Protein AF-X1NIB0-F1 (afdb_monomer)

Mean predicted aligned error: 8.06 Å

InterPro domains:
  IPR004493 Leucyl-tRNA synthetase, class Ia, archaeal/eukaryotic cytosolic [PTHR45794] (1-242)
  IPR014729 Rossmann-like alpha/beta/alpha sandwich fold [G3DSA:3.40.50.620] (56-247)

Organism: NCBI:txid412755

Foldseek 3Di:
DLVVLVLQVLLVDDPVVQVVVVHDSVVSVPDDDDQFKDFPPDPSDLLVRLCVVVVPNDSPPPCNVVSCVVVVVRQQPGIATDPVPPPRHGPRPVVSVVVVVVVCVVVVNDDDDDDDPDFDADPVGDTDDDDDDPPFDWDFLVDPVVLVVVVVVLVVDDDVPPVCSVVSVVCSNPDGTDRFWDQDDDAQADPVGRSIHGDPVNVPDPCVVVVVCVVVCVVVVDDVVLCDPQVVCCVPVVPDDPVVSVD

Sequence (247 aa):
PF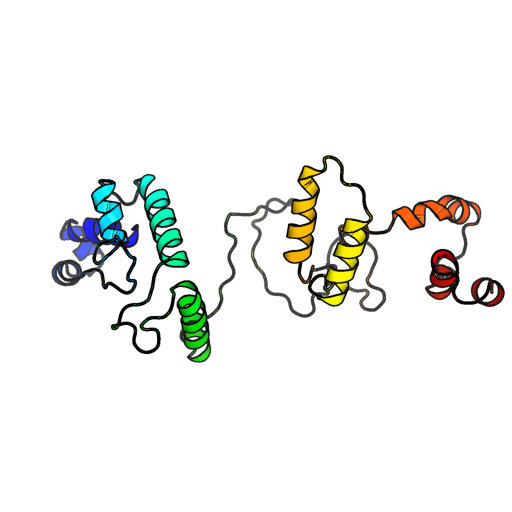DYVALEQLKNEQKKFFDSYGLKQSEIATLKPISLIELPGWGESPAVDIVEKMGIVDQEDPKLEKATKEVYSREFHNGRLRGNTGQYAGLSVERAKDAVKEDMIADNGATTMYELIEQVMCRCGSDVLVKIFENQWFINYGDASWKELAHENLDAMEIIPRELRQEYVNVIDWLNRKACARNVGMGTPLPWAPDWIIEALSDSVIYMAYYTVIKDINRLKPDPEALNEAFWDYVYLGEGSVRDVSE

Radius of gyration: 29.28 Å; Cα contacts (8 Å, |Δi|>4): 223; chains: 1; bounding box: 60×41×83 Å

Secondary structure (DSSP, 8-state):
-HHHHHHHHHHTS-HHHHHHTT--HHHHTT--PPP-EE-TTS-S-HHHHHHHHHT---TT-THHHHHHHHHHHHHHHH-EE-GGGGGGTT-BHHHHHHHHHHHHHHTTS-------SSPPBPTTSPBP-----SS--EEETT-HHHHHHHHHHHHHS--SSGGGHHHHHHHHHH--EEE-EESSSSSPEETTEEEEEE-TTTSSSSHHHHTTTHHHHHHH---GGGS-HHHHHHHHH--S-HHHHH-

Nearest PDB structures (foldseek):
  6lr6-assembly2_B  TM=8.848E-01  e=2.005E-14  Homo sapiens
  6lr6-assembly1_A  TM=8.965E-01  e=2.881E-14  Homo sapiens
  1wkb-assembly1_A  TM=7.177E-01  e=1.096E-14  Pyrococcus horikoshii
  1wz2-assembly1_A  TM=7.606E-01  e=4.631E-13  Pyrococcus horikoshii OT3
  5fod-assembly2_B  TM=9.148E-01  e=7.406E-04  Plasmodium falciparum 3D7

pLDDT: mean 92.89, std 4.76, range [60.75, 98.38]

Structure (mmCIF, N/CA/C/O backbone):
data_AF-X1NIB0-F1
#
_entry.id   AF-X1NIB0-F1
#
loop_
_atom_site.group_PDB
_atom_site.id
_atom_site.type_symbol
_atom_site.label_atom_id
_atom_site.label_alt_id
_atom_site.label_comp_id
_atom_site.label_asym_id
_atom_site.label_entity_id
_atom_site.label_seq_id
_atom_site.pdbx_PDB_ins_code
_atom_site.Cartn_x
_atom_site.Cartn_y
_atom_site.Cartn_z
_atom_site.occupancy
_atom_site.B_iso_or_equiv
_atom_site.auth_seq_id
_atom_site.auth_comp_id
_atom_site.auth_asym_id
_atom_site.auth_atom_id
_atom_site.pdbx_PDB_model_num
ATOM 1 N N . PRO A 1 1 ? -10.785 -2.556 24.495 1.00 93.25 1 PRO A N 1
ATOM 2 C CA . PRO A 1 1 ? -10.213 -2.230 25.828 1.00 93.25 1 PRO A CA 1
ATOM 3 C C . PRO A 1 1 ? -10.330 -0.750 26.195 1.00 93.25 1 PRO A C 1
ATOM 5 O O . PRO A 1 1 ? -10.901 -0.465 27.240 1.00 93.25 1 PRO A O 1
ATOM 8 N N . PHE A 1 2 ? -9.860 0.158 25.326 1.00 94.31 2 PHE A N 1
ATOM 9 C CA . PHE A 1 2 ? -10.020 1.612 25.496 1.00 94.31 2 PHE A CA 1
ATOM 10 C C . PHE A 1 2 ? -11.463 2.010 25.838 1.00 94.31 2 PHE A C 1
ATOM 12 O O . PHE A 1 2 ? -11.698 2.567 26.904 1.00 94.31 2 PHE A O 1
ATOM 19 N N . ASP A 1 3 ? -12.431 1.605 25.012 1.00 93.88 3 ASP A N 1
ATOM 20 C CA . ASP A 1 3 ? -13.848 1.950 25.209 1.00 93.88 3 ASP A CA 1
ATOM 21 C C . ASP A 1 3 ? -14.410 1.467 26.551 1.00 93.88 3 ASP A C 1
ATOM 23 O O . ASP A 1 3 ? -15.199 2.160 27.187 1.00 93.88 3 ASP A O 1
ATOM 27 N N . TYR A 1 4 ? -14.000 0.275 27.000 1.00 93.81 4 TYR A N 1
ATOM 28 C CA . TYR A 1 4 ? -14.456 -0.278 28.275 1.00 93.81 4 TYR A CA 1
ATOM 29 C C . TYR A 1 4 ? -13.923 0.538 29.454 1.00 93.81 4 TYR A C 1
ATOM 31 O O . TYR A 1 4 ? -14.702 0.931 30.318 1.00 93.81 4 TYR A O 1
ATOM 39 N N . VAL A 1 5 ? -12.623 0.850 29.463 1.00 94.25 5 VAL A N 1
ATOM 40 C CA . VAL A 1 5 ? -12.022 1.680 30.519 1.00 94.25 5 VAL A CA 1
ATOM 41 C C . VAL A 1 5 ? -12.630 3.080 30.516 1.00 94.25 5 VAL A C 1
ATOM 43 O O . VAL A 1 5 ? -12.987 3.583 31.578 1.00 94.25 5 VAL A O 1
ATOM 46 N N . ALA A 1 6 ? -12.838 3.671 29.338 1.00 93.00 6 ALA A N 1
ATOM 47 C CA . ALA A 1 6 ? -13.490 4.968 29.207 1.00 93.00 6 ALA A CA 1
ATOM 48 C C . ALA A 1 6 ? -14.914 4.966 29.769 1.00 93.00 6 ALA A C 1
ATOM 50 O O . ALA A 1 6 ? -15.298 5.872 30.508 1.00 93.00 6 ALA A O 1
ATOM 51 N N . LEU A 1 7 ? -15.691 3.923 29.469 1.00 91.62 7 LEU A N 1
ATOM 52 C CA . LEU A 1 7 ? -17.046 3.775 29.982 1.00 91.62 7 LEU A CA 1
ATOM 53 C C . LEU A 1 7 ? -17.068 3.595 31.506 1.00 91.62 7 LEU A C 1
ATOM 55 O O . LEU A 1 7 ? -17.911 4.192 32.173 1.00 91.62 7 LEU A O 1
ATOM 59 N N . GLU A 1 8 ? -16.163 2.795 32.069 1.00 91.19 8 GLU A N 1
ATOM 60 C CA . GLU A 1 8 ? -16.081 2.589 33.519 1.00 91.19 8 GLU A CA 1
ATOM 61 C C . GLU A 1 8 ? -15.611 3.847 34.257 1.00 91.19 8 GLU A C 1
ATOM 63 O O . GLU A 1 8 ? -16.171 4.189 35.300 1.00 91.19 8 GLU A O 1
ATOM 68 N N . GLN A 1 9 ? -14.656 4.599 33.705 1.00 90.12 9 GLN A N 1
ATOM 69 C CA . GLN A 1 9 ? -14.296 5.912 34.243 1.00 90.12 9 GLN A CA 1
ATOM 70 C C . GLN A 1 9 ? -15.489 6.865 34.191 1.00 90.12 9 GLN A C 1
ATOM 72 O O . GLN A 1 9 ? -15.842 7.454 35.211 1.00 90.12 9 GLN A O 1
ATOM 77 N N . LEU A 1 10 ? -16.176 6.934 33.047 1.00 88.50 10 LEU A N 1
ATOM 78 C CA . LEU A 1 10 ? -17.350 7.781 32.881 1.00 88.50 10 LEU A CA 1
ATOM 79 C C . LEU A 1 10 ? -18.443 7.428 33.897 1.00 88.50 10 LEU A C 1
ATOM 81 O O . LEU A 1 10 ? -19.014 8.325 34.499 1.00 88.50 10 LEU A O 1
ATOM 85 N N . LYS A 1 11 ? -18.718 6.147 34.166 1.00 87.62 11 LYS A N 1
ATOM 86 C CA . LYS A 1 11 ? -19.702 5.735 35.189 1.00 87.62 11 LYS A CA 1
ATOM 87 C C . LYS A 1 11 ? -19.354 6.214 36.600 1.00 87.62 11 LYS A C 1
ATOM 89 O O . LYS A 1 11 ? -20.266 6.450 37.395 1.00 87.62 11 LYS A O 1
ATOM 94 N N . ASN A 1 12 ? -18.065 6.358 36.896 1.00 85.69 12 ASN A N 1
ATOM 95 C CA . ASN A 1 12 ? -17.553 6.808 38.187 1.00 85.69 12 ASN A CA 1
ATOM 96 C C . ASN A 1 12 ? -17.394 8.337 38.281 1.00 85.69 12 ASN A C 1
ATOM 98 O O . ASN A 1 12 ? -17.036 8.844 39.347 1.00 85.69 12 ASN A O 1
ATOM 102 N N . GLU A 1 13 ? -17.689 9.078 37.208 1.00 85.88 13 GLU A N 1
ATOM 103 C CA . GLU A 1 13 ? -17.589 10.535 37.200 1.00 85.88 13 GLU A CA 1
ATOM 104 C C . GLU A 1 13 ? -18.637 11.230 38.073 1.00 85.88 13 GLU A C 1
ATOM 106 O O . GLU A 1 13 ? -19.718 10.718 38.393 1.00 85.88 13 GLU A O 1
ATOM 111 N N . GLN A 1 14 ? -18.316 12.462 38.467 1.00 81.44 14 GLN A N 1
ATOM 112 C CA . GLN A 1 14 ? -19.202 13.258 39.310 1.00 81.44 14 GLN A CA 1
ATOM 113 C C . GLN A 1 14 ? -20.409 13.779 38.528 1.00 81.44 14 GLN A C 1
ATOM 115 O O . GLN A 1 14 ? -20.303 14.192 37.379 1.00 81.44 14 GLN A O 1
ATOM 120 N N . LYS A 1 15 ? -21.558 13.913 39.204 1.00 77.06 15 LYS A N 1
ATOM 121 C CA . LYS A 1 15 ? -22.794 14.465 38.618 1.00 77.06 15 LYS A CA 1
ATOM 122 C C . LYS A 1 15 ? -22.589 15.790 37.860 1.00 77.06 15 LYS A C 1
ATOM 124 O O . LYS A 1 15 ? -23.162 15.981 36.794 1.00 77.06 15 LYS A O 1
ATOM 129 N N . LYS A 1 16 ? -21.720 16.668 38.378 1.00 79.94 16 LYS A N 1
ATOM 130 C CA . LYS A 1 16 ? -21.379 17.956 37.748 1.00 79.94 16 LYS A CA 1
ATOM 131 C C . LYS A 1 16 ? -20.786 17.809 36.342 1.00 79.94 16 LYS A C 1
ATOM 133 O O . LYS A 1 16 ? -21.020 18.681 35.513 1.00 79.94 16 LYS A O 1
ATOM 138 N N . PHE A 1 17 ? -20.037 16.734 36.080 1.00 85.00 17 PHE A N 1
ATOM 139 C CA . PHE A 1 17 ? -19.511 16.427 34.751 1.00 85.00 17 PHE A CA 1
ATOM 140 C C . PHE A 1 17 ? -20.672 16.214 33.777 1.00 85.00 17 PHE A C 1
ATOM 142 O O . PHE A 1 17 ? -20.791 16.929 32.787 1.00 85.00 17 PHE A O 1
ATOM 149 N N . PHE A 1 18 ? -21.601 15.318 34.111 1.00 84.88 18 PHE A N 1
ATOM 150 C CA . PHE A 1 18 ? -22.767 15.026 33.274 1.00 84.88 18 PHE A CA 1
ATOM 151 C C . PHE A 1 18 ? -23.670 16.240 33.042 1.00 84.88 18 PHE A C 1
ATOM 153 O O . PHE A 1 18 ? -24.073 16.484 31.904 1.00 84.88 18 PHE A O 1
ATOM 160 N N . ASP A 1 19 ? -23.925 17.031 34.090 1.00 82.56 19 ASP A N 1
ATOM 161 C CA . ASP A 1 19 ? -24.742 18.246 33.995 1.00 82.56 19 ASP A CA 1
ATOM 162 C C . ASP A 1 19 ? -24.139 19.249 32.988 1.00 82.56 19 ASP A C 1
ATOM 164 O O . ASP A 1 19 ? -24.876 19.920 32.268 1.00 82.56 19 ASP A O 1
ATOM 168 N N . SER A 1 20 ? -22.804 19.317 32.885 1.00 87.94 20 SER A N 1
ATOM 169 C CA . SER A 1 20 ? -22.108 20.228 31.965 1.00 87.94 20 SER A CA 1
ATOM 170 C C . SER A 1 20 ? -22.245 19.849 30.483 1.00 87.94 20 SER A C 1
ATOM 172 O O . SER A 1 20 ? -22.211 20.728 29.625 1.00 87.94 20 SER A O 1
ATOM 174 N N . TYR A 1 21 ? -22.475 18.565 30.189 1.00 86.69 21 TYR A N 1
ATOM 175 C CA . TYR A 1 21 ? -22.695 18.039 28.836 1.00 86.69 21 TYR A CA 1
ATOM 176 C C . TYR A 1 21 ? -24.178 17.770 28.523 1.00 86.69 21 TYR A C 1
ATOM 178 O O . TYR A 1 21 ? -24.497 17.267 27.448 1.00 86.69 21 TYR A O 1
ATOM 186 N N . GLY A 1 22 ? -25.097 18.079 29.447 1.00 86.56 22 GLY A N 1
ATOM 187 C CA . GLY A 1 22 ? -26.529 17.804 29.281 1.00 86.56 22 GLY A CA 1
ATOM 188 C C . GLY A 1 22 ? -26.887 16.312 29.300 1.00 86.56 22 GLY A C 1
ATOM 189 O O . GLY A 1 22 ? -27.917 15.920 28.754 1.00 86.56 22 GLY A O 1
ATOM 190 N N . LEU A 1 23 ? -26.046 15.475 29.913 1.00 87.19 23 LEU A N 1
ATOM 191 C CA . LEU A 1 23 ? -26.226 14.025 29.998 1.00 87.19 23 LEU A CA 1
ATOM 192 C C . LEU A 1 23 ? -26.869 13.625 31.330 1.00 87.19 23 LEU A C 1
ATOM 194 O O . LEU A 1 23 ? -26.659 14.268 32.359 1.00 87.19 23 LEU A O 1
ATOM 198 N N . LYS A 1 24 ? -27.617 12.515 31.347 1.00 85.25 24 LYS A N 1
ATOM 199 C CA . LYS A 1 24 ? -28.135 11.939 32.596 1.00 85.25 24 LYS A CA 1
ATOM 200 C C . LYS A 1 24 ? -27.252 10.790 33.064 1.00 85.25 24 LYS A C 1
ATOM 202 O O . LYS A 1 24 ? -27.145 9.768 32.391 1.00 85.25 24 LYS A O 1
ATOM 207 N N . GLN A 1 25 ? -26.722 10.899 34.282 1.00 82.94 25 GLN A N 1
ATOM 208 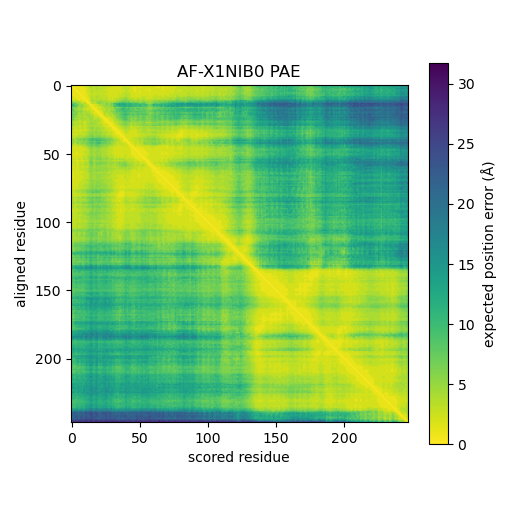C CA . GLN A 1 25 ? -25.927 9.834 34.910 1.00 82.94 25 GLN A CA 1
ATOM 209 C C . GLN A 1 25 ? -26.658 8.478 34.931 1.00 82.94 25 GLN A C 1
ATOM 211 O O . GLN A 1 25 ? -26.042 7.432 34.743 1.00 82.94 25 GLN A O 1
ATOM 216 N N . SER A 1 26 ? -27.983 8.489 35.110 1.00 85.19 26 SER A N 1
ATOM 217 C CA . SER A 1 26 ? -28.808 7.278 35.109 1.00 85.19 26 SER A CA 1
ATOM 218 C C . SER A 1 26 ? -28.810 6.538 33.772 1.00 85.19 26 SER A C 1
ATOM 220 O O . SER A 1 26 ? -28.955 5.324 33.768 1.00 85.19 26 SER A O 1
ATOM 222 N N . GLU A 1 27 ? -28.667 7.241 32.646 1.00 85.06 27 GLU A N 1
ATOM 223 C CA . GLU A 1 27 ? -28.630 6.622 31.315 1.00 85.06 27 GLU A CA 1
ATOM 224 C C . GLU A 1 27 ? -27.275 5.925 31.108 1.00 85.06 27 GLU A C 1
ATOM 226 O O . GLU A 1 27 ? -27.226 4.755 30.734 1.00 85.06 27 GLU A O 1
ATOM 231 N N . ILE A 1 28 ? -26.176 6.582 31.492 1.00 85.31 28 ILE A N 1
ATOM 232 C CA . ILE A 1 28 ? -24.814 6.035 31.381 1.00 85.31 28 ILE A CA 1
ATOM 233 C C . ILE A 1 28 ? -24.591 4.831 32.303 1.00 85.31 28 ILE A C 1
ATOM 235 O O . ILE A 1 28 ? -23.988 3.839 31.893 1.00 85.31 28 ILE A O 1
ATOM 239 N N . ALA A 1 29 ? -25.130 4.867 33.525 1.00 84.50 29 ALA A N 1
ATOM 240 C CA . ALA A 1 29 ? -25.006 3.768 34.483 1.00 84.50 29 ALA A CA 1
ATOM 241 C C . ALA A 1 29 ? -25.606 2.443 33.970 1.00 84.50 29 ALA A C 1
ATOM 243 O O . ALA A 1 29 ? -25.216 1.370 34.429 1.00 84.50 29 ALA A O 1
ATOM 244 N N . THR A 1 30 ? -26.540 2.501 33.014 1.00 89.06 30 THR A N 1
ATOM 245 C CA . THR A 1 30 ? -27.177 1.305 32.437 1.00 89.06 30 THR A CA 1
ATOM 246 C C . THR A 1 30 ? -26.402 0.684 31.281 1.00 89.06 30 THR A C 1
ATOM 248 O O . THR A 1 30 ? -26.683 -0.458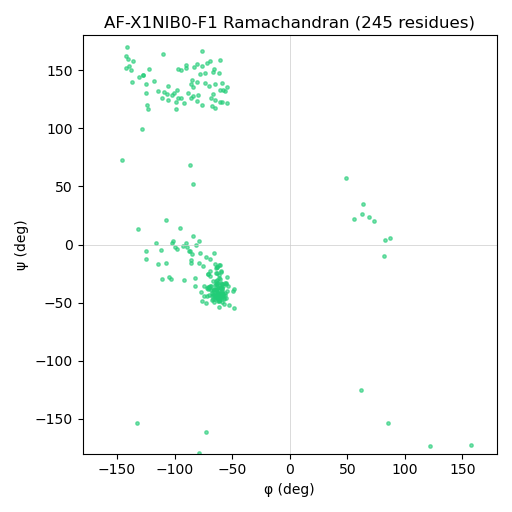 30.914 1.00 89.06 30 THR A O 1
ATOM 251 N N . LEU A 1 31 ? -25.418 1.394 30.723 1.00 90.50 31 LEU A N 1
ATOM 252 C CA . LEU A 1 31 ? -24.649 0.918 29.581 1.00 90.50 31 LEU A CA 1
ATOM 253 C C . LEU A 1 31 ? -23.771 -0.268 29.984 1.00 90.50 31 LEU A C 1
ATOM 255 O O . LEU A 1 31 ? -22.972 -0.203 30.924 1.00 90.50 31 LEU A O 1
ATOM 259 N N . LYS A 1 32 ? -23.914 -1.364 29.244 1.00 89.56 32 LYS A N 1
ATOM 260 C CA . LYS A 1 32 ? -23.127 -2.583 29.412 1.00 89.56 32 LYS A CA 1
ATOM 261 C C . LYS A 1 32 ? -22.512 -2.978 28.073 1.00 89.56 32 LYS A C 1
ATOM 263 O O . LYS A 1 32 ? -23.159 -2.767 27.046 1.00 89.56 32 LYS A O 1
ATOM 268 N N . PRO A 1 33 ? -21.301 -3.559 28.074 1.00 91.00 33 PRO A N 1
ATOM 269 C CA . PRO A 1 33 ? -20.725 -4.138 26.870 1.00 91.00 33 PRO A CA 1
ATOM 270 C C . PRO A 1 33 ? -21.678 -5.161 26.246 1.00 91.00 33 PRO A C 1
ATOM 272 O O . PRO A 1 33 ? -22.252 -5.993 26.948 1.00 91.00 33 PRO A O 1
ATOM 275 N N . ILE A 1 34 ? -21.839 -5.094 24.926 1.00 93.56 34 ILE A N 1
ATOM 276 C CA . ILE A 1 34 ? -22.573 -6.098 24.155 1.00 93.56 34 ILE A CA 1
ATOM 277 C C . ILE A 1 34 ? -21.536 -7.032 23.547 1.00 93.56 34 ILE A C 1
ATOM 279 O O . ILE A 1 34 ? -20.714 -6.609 22.737 1.00 93.56 34 ILE A O 1
ATOM 283 N N . SER A 1 35 ? -21.568 -8.304 23.937 1.00 93.06 35 SER A N 1
ATOM 284 C CA . SER A 1 35 ? -20.641 -9.288 23.392 1.00 93.06 35 SER A CA 1
ATOM 285 C C . SER A 1 35 ? -21.053 -9.699 21.978 1.00 93.06 35 SER A C 1
ATOM 287 O O . SER A 1 35 ? -22.156 -10.208 21.764 1.00 93.06 35 SER A O 1
ATOM 289 N N . LEU A 1 36 ? -20.162 -9.464 21.012 1.00 94.75 36 LEU A N 1
ATOM 290 C CA . LEU A 1 36 ? -20.367 -9.782 19.592 1.00 94.75 36 LEU A CA 1
ATOM 291 C C . LEU A 1 36 ? -19.459 -10.917 19.108 1.00 94.75 36 LEU A C 1
ATOM 293 O O . LEU A 1 36 ? -19.834 -11.661 18.203 1.00 94.75 36 LEU A O 1
ATOM 297 N N . ILE A 1 37 ? -18.278 -11.053 19.712 1.00 95.06 37 ILE A N 1
ATOM 298 C CA . ILE A 1 37 ? -17.241 -12.004 19.311 1.00 95.06 37 ILE A CA 1
ATOM 299 C C . ILE A 1 37 ? -17.067 -13.035 20.422 1.00 95.06 37 ILE A C 1
ATOM 301 O O . ILE A 1 37 ? -16.957 -12.710 21.605 1.00 95.06 37 ILE A O 1
ATOM 305 N N . GLU A 1 38 ? -17.057 -14.300 20.030 1.00 94.25 38 GLU A N 1
ATOM 306 C CA . GLU A 1 38 ? -16.650 -15.416 20.862 1.00 94.25 38 GLU A CA 1
ATOM 307 C C . GLU A 1 38 ? -15.199 -15.769 20.555 1.00 94.25 38 GLU A C 1
ATOM 309 O O . GLU A 1 38 ? -14.836 -16.022 19.403 1.00 94.25 38 GLU A O 1
ATOM 314 N N . LEU A 1 39 ? -14.374 -15.796 21.600 1.00 93.75 39 LEU A N 1
ATOM 315 C CA . LEU A 1 39 ? -12.966 -16.147 21.514 1.00 93.75 39 LEU A CA 1
ATOM 316 C C . LEU A 1 39 ? -12.684 -17.327 22.461 1.00 93.75 39 LEU A C 1
ATOM 318 O O . LEU A 1 39 ? -12.842 -17.182 23.674 1.00 93.75 39 LEU A O 1
ATOM 322 N N . PRO A 1 40 ? -12.270 -18.502 21.951 1.00 88.62 40 PRO A N 1
ATOM 323 C CA . PRO A 1 40 ? -12.037 -19.672 22.794 1.00 88.62 40 PRO A CA 1
ATOM 324 C C . PRO A 1 40 ? -11.005 -19.417 23.902 1.00 88.62 40 PRO A C 1
ATOM 326 O O . PRO A 1 40 ? -9.919 -18.893 23.651 1.00 88.62 40 PRO A O 1
ATOM 329 N N . GLY A 1 41 ? -11.334 -19.821 25.132 1.00 86.38 41 GLY A N 1
ATOM 330 C CA . GLY A 1 41 ? -10.472 -19.640 26.308 1.00 86.38 41 GLY A CA 1
ATOM 331 C C . GLY A 1 41 ? -10.556 -18.257 26.963 1.00 86.38 41 GLY A C 1
ATOM 332 O O . GLY A 1 41 ? -9.821 -18.003 27.916 1.00 86.38 41 GLY A O 1
ATOM 333 N N . TRP A 1 42 ? -11.442 -17.392 26.472 1.00 90.56 42 TRP A N 1
ATOM 334 C CA . TRP A 1 42 ? -11.793 -16.112 27.080 1.00 90.56 42 TRP A CA 1
ATOM 335 C C . TRP A 1 42 ? -13.217 -16.165 27.639 1.00 90.56 42 TRP A C 1
ATOM 337 O O . TRP A 1 42 ? -13.984 -17.084 27.340 1.00 90.56 42 TRP A O 1
ATOM 347 N N . GLY A 1 43 ? -13.547 -15.207 28.496 1.00 89.88 43 GLY A N 1
ATOM 348 C CA . GLY A 1 43 ? -14.880 -15.012 29.038 1.00 89.88 43 GLY A CA 1
ATOM 349 C C . GLY A 1 43 ? -15.852 -14.448 28.005 1.00 89.88 43 GLY A C 1
ATOM 350 O O . GLY A 1 43 ? -15.660 -14.522 26.789 1.00 89.88 43 GLY A O 1
ATOM 351 N N . GLU A 1 44 ? -16.951 -13.883 28.500 1.00 89.81 44 GLU A N 1
ATOM 352 C CA . GLU A 1 44 ? -17.988 -13.331 27.631 1.00 89.81 44 GLU A CA 1
ATOM 353 C C . GLU A 1 44 ? -17.467 -12.146 26.807 1.00 89.81 44 GLU A C 1
ATOM 355 O O . GLU A 1 44 ? -17.809 -12.033 25.631 1.00 89.81 44 GLU A O 1
ATOM 360 N N . SER A 1 45 ? -16.619 -11.297 27.397 1.00 92.00 45 SER A N 1
ATOM 361 C CA . SER A 1 45 ? -16.078 -10.091 26.764 1.00 92.00 45 SER A CA 1
ATOM 362 C C . SER A 1 45 ? -14.548 -10.050 26.881 1.00 92.00 45 SER A C 1
ATOM 364 O O . SER A 1 45 ? -14.038 -9.592 27.905 1.00 92.00 45 SER A O 1
ATOM 366 N N . PRO A 1 46 ? -13.797 -10.427 25.826 1.00 93.00 46 PRO A N 1
ATOM 367 C CA . PRO A 1 46 ? -12.330 -10.463 25.864 1.00 93.00 46 PRO A CA 1
ATOM 368 C C . PRO A 1 46 ? -11.682 -9.131 26.269 1.00 93.00 46 PRO A C 1
ATOM 370 O O . PRO A 1 46 ? -10.663 -9.096 26.960 1.00 93.00 46 PRO A O 1
ATOM 373 N N . ALA A 1 47 ? -12.301 -8.013 25.874 1.00 93.81 47 ALA A N 1
ATOM 374 C CA . ALA A 1 47 ? -11.856 -6.675 26.245 1.00 93.81 47 ALA A CA 1
ATOM 375 C C . ALA A 1 47 ? -11.965 -6.384 27.753 1.00 93.81 47 ALA A C 1
ATOM 377 O O . ALA A 1 47 ? -11.114 -5.668 28.275 1.00 93.81 47 ALA A O 1
ATOM 378 N N . VAL A 1 48 ? -12.984 -6.920 28.432 1.00 93.56 48 VAL A N 1
ATOM 379 C CA . VAL A 1 48 ? -13.162 -6.782 29.888 1.00 93.56 48 VAL A CA 1
ATOM 380 C C . VAL A 1 48 ? -12.130 -7.647 30.600 1.00 93.56 48 VAL A C 1
ATOM 382 O O . VAL A 1 48 ? -11.359 -7.141 31.412 1.00 93.56 48 VAL A O 1
ATOM 385 N N . ASP A 1 49 ? -12.029 -8.915 30.197 1.00 93.06 49 ASP A N 1
ATOM 386 C CA . ASP A 1 49 ? -11.116 -9.883 30.804 1.00 93.06 49 ASP A CA 1
ATOM 387 C C . ASP A 1 49 ? -9.660 -9.400 30.786 1.00 93.06 49 ASP A C 1
ATOM 389 O O . ASP A 1 49 ? -8.943 -9.535 31.779 1.00 93.06 49 ASP A O 1
ATOM 393 N N . ILE A 1 50 ? -9.192 -8.831 29.662 1.00 94.12 50 ILE A N 1
ATOM 394 C CA . ILE A 1 50 ? -7.803 -8.364 29.565 1.00 94.12 50 ILE A CA 1
ATOM 395 C C . ILE A 1 50 ? -7.551 -7.125 30.425 1.00 94.12 50 ILE A C 1
ATOM 397 O O . ILE A 1 50 ? -6.483 -7.012 31.026 1.00 94.12 50 ILE A O 1
ATOM 401 N N . VAL A 1 51 ? -8.522 -6.211 30.500 1.00 94.94 51 VAL A N 1
ATOM 402 C CA . VAL A 1 51 ? -8.422 -4.979 31.292 1.00 94.94 51 VAL A CA 1
ATOM 403 C C . VAL A 1 51 ? -8.342 -5.326 32.773 1.00 94.94 51 VAL A C 1
ATOM 405 O O . VAL A 1 51 ? -7.431 -4.860 33.458 1.00 94.94 51 VAL A O 1
ATOM 408 N N . GLU A 1 52 ? -9.218 -6.214 33.244 1.00 93.19 52 GLU A N 1
ATOM 409 C CA . GLU A 1 52 ? -9.227 -6.688 34.629 1.00 93.19 52 GLU A CA 1
ATOM 410 C C . GLU A 1 52 ? -7.956 -7.473 34.966 1.00 93.19 52 GLU A C 1
ATOM 412 O O . GLU A 1 52 ? -7.302 -7.203 35.974 1.00 93.19 52 GLU A O 1
ATOM 417 N N . LYS A 1 53 ? -7.534 -8.388 34.084 1.00 93.56 53 LYS A N 1
ATOM 418 C CA . LYS A 1 53 ? -6.301 -9.169 34.255 1.00 93.56 53 LYS A CA 1
ATOM 419 C C . LYS A 1 53 ? -5.053 -8.290 34.337 1.00 93.56 53 LYS A C 1
ATOM 421 O O . LYS A 1 53 ? -4.114 -8.627 35.056 1.00 93.56 53 LYS A O 1
ATOM 426 N N . MET A 1 54 ? -5.011 -7.196 33.578 1.00 94.06 54 MET A N 1
ATOM 427 C CA . MET A 1 54 ? -3.891 -6.250 33.578 1.00 94.06 54 MET A CA 1
ATOM 428 C C . MET A 1 54 ? -4.025 -5.152 34.645 1.00 94.06 54 MET A C 1
ATOM 430 O O . MET A 1 54 ? -3.075 -4.384 34.826 1.00 94.06 54 MET A O 1
ATOM 434 N N . GLY A 1 55 ? -5.154 -5.100 35.364 1.00 93.56 55 GLY A N 1
ATOM 435 C CA . GLY A 1 55 ? -5.435 -4.118 36.411 1.00 93.56 55 GLY A CA 1
ATOM 436 C C . GLY A 1 55 ? -5.509 -2.682 35.892 1.00 93.56 55 GLY A C 1
ATOM 437 O O . GLY A 1 55 ? -5.042 -1.771 36.573 1.00 93.56 55 GLY A O 1
ATOM 438 N N . ILE A 1 56 ? -6.011 -2.486 34.670 1.00 93.44 56 ILE A N 1
ATOM 439 C CA . ILE A 1 56 ? -6.073 -1.171 34.024 1.00 93.44 56 ILE A CA 1
ATOM 440 C C . ILE A 1 56 ? -7.328 -0.436 34.500 1.00 93.44 56 ILE A C 1
ATOM 442 O O . ILE A 1 56 ? -8.432 -0.965 34.403 1.00 93.44 56 ILE A O 1
ATOM 446 N N . VAL A 1 57 ? -7.152 0.793 34.983 1.00 90.06 57 VAL A N 1
ATOM 447 C CA . VAL A 1 57 ? -8.244 1.641 35.497 1.00 90.06 57 VAL A CA 1
ATOM 448 C C . VAL A 1 57 ? -8.325 3.007 34.818 1.00 90.06 57 VAL A C 1
ATOM 450 O O . VAL A 1 57 ? -9.316 3.709 34.998 1.00 90.06 57 VAL A O 1
ATOM 453 N N . ASP A 1 58 ? -7.292 3.385 34.061 1.00 90.88 58 ASP A N 1
ATOM 454 C CA . ASP A 1 58 ? -7.149 4.718 33.485 1.00 90.88 58 ASP A CA 1
ATOM 455 C C . ASP A 1 58 ? -6.958 4.670 31.965 1.00 90.88 58 ASP A C 1
ATOM 457 O O . ASP A 1 58 ? -6.237 3.804 31.465 1.00 90.88 58 ASP A O 1
ATOM 461 N N . GLN A 1 59 ? -7.627 5.575 31.243 1.00 90.69 59 GLN A N 1
ATOM 462 C CA . GLN A 1 59 ? -7.558 5.699 29.781 1.00 90.69 59 GLN A CA 1
ATOM 463 C C . GLN A 1 59 ? -6.164 6.074 29.259 1.00 90.69 59 GLN A C 1
ATOM 465 O O . GLN A 1 59 ? -5.838 5.739 28.122 1.00 90.69 59 GLN A O 1
ATOM 470 N N . GLU A 1 60 ? -5.335 6.714 30.080 1.00 92.12 60 GLU A N 1
ATOM 471 C CA . GLU A 1 60 ? -3.968 7.119 29.742 1.00 92.12 60 GLU A CA 1
ATOM 472 C C . GLU A 1 60 ? -2.932 6.029 30.085 1.00 92.12 60 GLU A C 1
ATOM 474 O O . GLU A 1 60 ? -1.729 6.226 29.896 1.00 92.12 60 GLU A O 1
ATOM 479 N N . ASP A 1 61 ? -3.353 4.866 30.608 1.00 93.06 61 ASP A N 1
ATOM 480 C CA . ASP A 1 61 ? -2.418 3.781 30.921 1.00 93.06 61 ASP A CA 1
ATOM 481 C C . ASP A 1 61 ? -1.817 3.207 29.617 1.00 93.06 61 ASP A C 1
ATOM 483 O O . ASP A 1 61 ? -2.541 2.6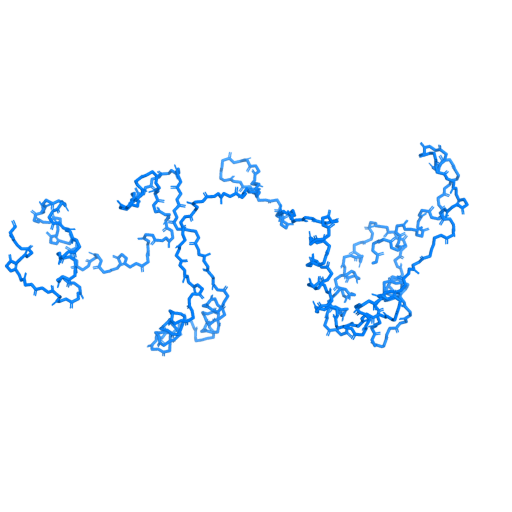27 28.799 1.00 93.06 61 ASP A O 1
ATOM 487 N N . PRO A 1 62 ? -0.482 3.261 29.424 1.00 93.06 62 PRO A N 1
ATOM 488 C CA . PRO A 1 62 ? 0.168 2.767 28.207 1.00 93.06 62 PRO A CA 1
ATOM 489 C C . PRO A 1 62 ? -0.037 1.261 27.973 1.00 93.06 62 PRO A C 1
ATOM 491 O O . PRO A 1 62 ? 0.144 0.762 26.859 1.00 93.06 62 PRO A O 1
ATOM 494 N N . LYS A 1 63 ? -0.437 0.495 28.997 1.00 93.94 63 LYS A N 1
ATOM 495 C CA . LYS A 1 63 ? -0.799 -0.921 28.846 1.00 93.94 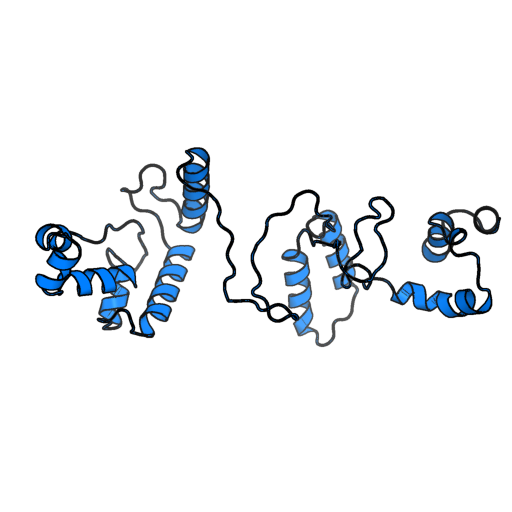63 LYS A CA 1
ATOM 496 C C . LYS A 1 63 ? -2.030 -1.121 27.962 1.00 93.94 63 LYS A C 1
ATOM 498 O O . LYS A 1 63 ? -2.186 -2.225 27.435 1.00 93.94 63 LYS A O 1
ATOM 503 N N . LEU A 1 64 ? -2.875 -0.106 27.766 1.00 93.56 64 LEU A N 1
ATOM 504 C CA . LEU A 1 64 ? -4.076 -0.197 26.932 1.00 93.56 64 LEU A CA 1
ATOM 505 C C . LEU A 1 64 ? -3.770 -0.503 25.474 1.00 93.56 64 LEU A C 1
ATOM 507 O O . LEU A 1 64 ? -4.484 -1.300 24.861 1.00 93.56 64 LEU A O 1
ATOM 511 N N . GLU A 1 65 ? -2.693 0.056 24.926 1.00 93.06 65 GLU A N 1
ATOM 512 C CA . GLU A 1 65 ? -2.271 -0.273 23.566 1.00 93.06 65 GLU A CA 1
ATOM 513 C C . GLU A 1 65 ? -1.936 -1.756 23.440 1.00 93.06 65 GLU A C 1
ATOM 515 O O . GLU A 1 65 ? -2.381 -2.427 22.508 1.00 93.06 65 GLU A O 1
ATOM 520 N N . LYS A 1 66 ? -1.173 -2.285 24.403 1.00 93.88 66 LYS A N 1
ATOM 521 C CA . LYS A 1 66 ? -0.790 -3.697 24.424 1.00 93.88 66 LYS A CA 1
ATOM 522 C C . LYS A 1 66 ? -2.017 -4.594 24.577 1.00 93.88 66 LYS A C 1
ATOM 524 O O . LYS A 1 66 ? -2.147 -5.562 23.831 1.00 93.88 66 LYS A O 1
ATOM 529 N N . ALA A 1 67 ? -2.920 -4.251 25.494 1.00 94.38 67 ALA A N 1
ATOM 530 C CA . ALA A 1 67 ? -4.162 -4.985 25.709 1.00 94.38 67 ALA A CA 1
ATOM 531 C C . ALA A 1 67 ? -5.039 -4.997 24.444 1.00 94.38 67 ALA A C 1
ATOM 533 O O . ALA A 1 67 ? -5.573 -6.032 24.050 1.00 94.38 67 ALA A O 1
ATOM 534 N N . THR A 1 68 ? -5.152 -3.853 23.770 1.00 93.69 68 THR A N 1
ATOM 535 C CA . THR A 1 68 ? -5.937 -3.715 22.538 1.00 93.69 68 THR A CA 1
ATOM 536 C C . THR A 1 68 ? -5.323 -4.513 21.395 1.00 93.69 68 THR A C 1
ATOM 538 O O . THR A 1 68 ? -6.037 -5.281 20.758 1.00 93.69 68 THR A O 1
ATOM 541 N N . LYS A 1 69 ? -4.005 -4.412 21.179 1.00 93.50 69 LYS A N 1
ATOM 542 C CA . LYS A 1 69 ? -3.292 -5.192 20.153 1.00 93.50 69 LYS A CA 1
ATOM 543 C C . LYS A 1 69 ? -3.445 -6.700 20.375 1.00 93.50 69 LYS A C 1
ATOM 545 O O . LYS A 1 69 ? -3.679 -7.432 19.416 1.00 93.50 69 LYS A O 1
ATOM 550 N N . GLU A 1 70 ? -3.352 -7.165 21.622 1.00 93.81 70 GLU A N 1
ATOM 551 C CA . GLU A 1 70 ? -3.501 -8.586 21.950 1.00 93.81 70 GLU A CA 1
ATOM 552 C C . GLU A 1 70 ? -4.919 -9.104 21.677 1.00 93.81 70 GLU A C 1
ATOM 554 O O . GLU A 1 70 ? -5.066 -10.130 21.010 1.00 93.81 70 GLU A O 1
ATOM 559 N N . VAL A 1 71 ? -5.954 -8.402 22.152 1.00 94.31 71 VAL A N 1
ATOM 560 C CA . VAL A 1 71 ? -7.350 -8.800 21.904 1.00 94.31 71 VAL A CA 1
ATOM 561 C C . VAL A 1 71 ? -7.650 -8.775 20.410 1.00 94.31 71 VAL A C 1
ATOM 563 O O . VAL A 1 71 ? -8.108 -9.782 19.879 1.00 94.31 71 VAL A O 1
ATOM 566 N N . TYR A 1 72 ? -7.296 -7.691 19.714 1.00 93.00 72 TYR A N 1
ATOM 567 C CA . TYR A 1 72 ? -7.582 -7.531 18.288 1.00 93.00 72 TYR A CA 1
ATOM 568 C C . TYR A 1 72 ? -6.927 -8.628 17.440 1.00 93.00 72 TYR A C 1
ATOM 570 O O . TYR A 1 72 ? -7.573 -9.220 16.579 1.00 93.00 72 TYR A O 1
ATOM 578 N N . SER A 1 73 ? -5.660 -8.958 17.714 1.00 93.25 73 SER A N 1
ATOM 579 C CA . SER A 1 73 ? -4.959 -10.038 17.010 1.00 93.25 73 SER A CA 1
ATOM 580 C C . SER A 1 73 ? -5.612 -11.400 17.262 1.00 93.25 73 SER A C 1
ATOM 582 O O . SER A 1 73 ? -5.853 -12.160 16.323 1.00 93.25 73 SER A O 1
ATOM 584 N N . ARG A 1 74 ? -5.948 -11.720 18.518 1.00 93.88 74 ARG A N 1
ATOM 585 C CA . ARG A 1 74 ? -6.567 -13.012 18.847 1.00 93.88 74 ARG A CA 1
ATOM 586 C C . ARG A 1 74 ? -7.972 -13.143 18.270 1.00 93.88 74 ARG A C 1
ATOM 588 O O . ARG A 1 74 ? -8.294 -14.213 17.757 1.00 93.88 74 ARG A O 1
ATOM 595 N N . GLU A 1 75 ? -8.779 -12.087 18.340 1.00 93.81 75 GLU A N 1
ATOM 596 C CA . GLU A 1 75 ? -10.118 -12.039 17.747 1.00 93.81 75 GLU A CA 1
ATOM 597 C C . GLU A 1 75 ? -10.055 -12.190 16.232 1.00 93.81 75 GLU A C 1
ATOM 599 O O . GLU A 1 75 ? -10.810 -12.981 15.678 1.00 93.81 75 GLU A O 1
ATOM 604 N N . PHE A 1 76 ? -9.116 -11.517 15.566 1.00 92.50 76 PHE A N 1
ATOM 605 C CA . PHE A 1 76 ? -8.962 -11.627 14.120 1.00 92.50 76 PHE A CA 1
ATOM 606 C C . PHE A 1 76 ? -8.656 -13.066 13.675 1.00 92.50 76 PHE A C 1
ATOM 608 O O . PHE A 1 76 ? -9.302 -13.573 12.761 1.00 92.50 76 PHE A O 1
ATOM 615 N N . HIS A 1 77 ? -7.725 -13.750 14.350 1.00 91.00 77 HIS A N 1
ATOM 616 C CA . HIS A 1 77 ? -7.300 -15.099 13.956 1.00 91.00 77 HIS A CA 1
ATOM 617 C C . HIS A 1 77 ? -8.217 -16.227 14.447 1.00 91.00 77 HIS A C 1
ATOM 619 O O . HIS A 1 77 ? -8.370 -17.233 13.759 1.00 91.00 77 HIS A O 1
ATOM 625 N N . ASN A 1 78 ? -8.795 -16.103 15.645 1.00 94.00 78 ASN A N 1
ATOM 626 C CA . ASN A 1 78 ? -9.498 -17.207 16.314 1.00 94.00 78 ASN A CA 1
ATOM 627 C C . ASN A 1 78 ? -10.939 -16.870 16.717 1.00 94.00 78 ASN A C 1
ATOM 629 O O . ASN A 1 78 ? -11.650 -17.741 17.220 1.00 94.00 78 ASN A O 1
ATOM 633 N N . GLY A 1 79 ? -11.365 -15.621 16.542 1.00 94.69 79 GLY A N 1
ATOM 634 C CA . GLY A 1 79 ? -12.693 -15.165 16.920 1.00 94.69 79 GLY A CA 1
ATOM 635 C C . GLY A 1 79 ? -13.763 -15.596 15.923 1.00 94.69 79 GLY A C 1
ATOM 636 O O . GLY A 1 79 ? -13.544 -15.649 14.706 1.00 94.69 79 GLY A O 1
ATOM 637 N N . ARG A 1 80 ? -14.959 -15.862 16.447 1.00 96.12 80 ARG A N 1
ATOM 638 C CA . ARG A 1 80 ? -16.177 -16.089 15.661 1.00 96.12 80 ARG A CA 1
ATOM 639 C C . ARG A 1 80 ? -17.300 -15.188 16.141 1.00 96.12 80 ARG A C 1
ATOM 641 O O . ARG A 1 80 ? -17.401 -14.910 17.332 1.00 96.12 80 ARG A O 1
ATOM 648 N N . LEU A 1 81 ? -18.158 -14.746 15.229 1.00 96.38 81 LEU A N 1
ATOM 649 C CA . LEU A 1 81 ? -19.301 -13.923 15.607 1.00 96.38 81 LEU A CA 1
ATOM 650 C C . LEU A 1 81 ? -20.390 -14.741 16.304 1.00 96.38 81 LEU A C 1
ATOM 652 O O . LEU A 1 81 ? -20.713 -15.861 15.900 1.00 96.38 81 LEU A O 1
ATOM 656 N N . ARG A 1 82 ? -20.974 -14.160 17.353 1.00 95.75 82 ARG A N 1
ATOM 657 C CA . ARG A 1 82 ? -22.022 -14.773 18.177 1.00 95.75 82 ARG A CA 1
ATOM 658 C C . ARG A 1 82 ? -23.389 -14.755 17.487 1.00 95.75 82 ARG A C 1
ATOM 660 O O . ARG A 1 82 ? -23.615 -14.039 16.516 1.00 95.75 82 ARG A O 1
ATOM 667 N N . GLY A 1 83 ? -24.342 -15.519 18.025 1.00 94.44 83 GLY A N 1
ATOM 668 C CA . GLY A 1 83 ? -25.695 -15.659 17.463 1.00 94.44 83 GLY A CA 1
ATOM 669 C C . GLY A 1 83 ? -26.537 -14.374 17.422 1.00 94.44 83 GLY A C 1
ATOM 670 O O . GLY A 1 83 ? -27.482 -14.287 16.648 1.00 94.44 83 GLY A O 1
ATOM 671 N N . ASN A 1 84 ? -26.188 -13.356 18.211 1.00 94.69 84 ASN A N 1
ATOM 672 C CA . ASN A 1 84 ? -26.843 -12.043 18.210 1.00 94.69 84 ASN A CA 1
ATOM 673 C C . ASN A 1 84 ? -26.403 -11.130 17.047 1.00 94.69 84 ASN A C 1
ATOM 675 O O . ASN A 1 84 ? -26.858 -9.994 16.975 1.00 94.69 84 ASN A O 1
ATOM 679 N N . THR A 1 85 ? -25.543 -11.606 16.141 1.00 94.94 85 THR A N 1
ATOM 680 C CA . THR A 1 85 ? -25.023 -10.833 14.995 1.00 94.94 85 THR A CA 1
ATOM 681 C C . THR A 1 85 ? -25.800 -11.059 13.690 1.00 94.94 85 THR A C 1
ATOM 683 O O . THR A 1 85 ? -25.345 -10.686 12.610 1.00 94.94 85 THR A O 1
ATOM 686 N N . GLY A 1 86 ? -26.994 -11.657 13.770 1.00 94.44 86 GLY A N 1
ATOM 687 C CA . GLY A 1 86 ? -27.880 -11.837 12.620 1.00 94.44 86 GLY A CA 1
ATOM 688 C C . GLY A 1 86 ? -27.246 -12.702 11.530 1.00 94.44 86 GLY A C 1
ATOM 689 O O . GLY A 1 86 ? -26.813 -13.822 11.796 1.00 94.44 86 GLY A O 1
ATOM 690 N N . GLN A 1 87 ? -27.189 -12.182 10.302 1.00 94.62 87 GLN A N 1
ATOM 691 C CA . GLN A 1 87 ? -26.684 -12.913 9.133 1.00 94.62 87 GLN A CA 1
ATOM 692 C C . GLN A 1 87 ? -25.191 -13.266 9.199 1.00 94.62 87 GLN A C 1
ATOM 694 O O . GLN A 1 87 ? -24.746 -14.158 8.482 1.00 94.62 87 GLN A O 1
ATOM 699 N N . TYR A 1 88 ? -24.426 -12.614 10.078 1.00 96.81 88 TYR A N 1
ATOM 700 C CA . TYR A 1 88 ? -22.993 -12.865 10.228 1.00 96.81 88 TYR A CA 1
ATOM 701 C C . TYR A 1 88 ? -22.661 -13.905 11.309 1.00 96.81 88 TYR A C 1
ATOM 703 O O . TYR A 1 88 ? -21.489 -14.225 11.521 1.00 96.81 88 TYR A O 1
ATOM 711 N N . ALA A 1 89 ? -23.673 -14.446 11.995 1.00 96.94 89 ALA A N 1
ATOM 712 C CA . ALA A 1 89 ? -23.484 -15.392 13.087 1.00 96.94 89 ALA A CA 1
ATOM 713 C C . ALA A 1 89 ? -22.669 -16.625 12.654 1.00 96.94 89 ALA A C 1
ATOM 715 O O . ALA A 1 89 ? -22.935 -17.258 11.633 1.00 96.94 89 ALA A O 1
ATOM 716 N N . GLY A 1 90 ? -21.666 -16.987 13.459 1.00 94.94 90 GLY A N 1
ATOM 717 C CA . GLY A 1 90 ? -20.795 -18.144 13.242 1.00 94.94 90 GLY A CA 1
ATOM 718 C C . GLY A 1 90 ? -19.640 -17.928 12.256 1.00 94.94 90 GLY A C 1
ATOM 719 O O . GLY A 1 90 ? -18.741 -18.777 12.197 1.00 94.94 90 GLY A O 1
ATOM 720 N N . LEU A 1 91 ? -19.613 -16.813 11.517 1.00 96.31 91 LEU A N 1
ATOM 721 C CA . LEU A 1 91 ? -18.488 -16.460 10.647 1.00 96.31 91 LEU A CA 1
ATOM 722 C C . LEU A 1 91 ? -17.222 -16.175 11.467 1.00 96.31 91 LEU A C 1
ATOM 724 O O . LEU A 1 91 ? -17.299 -15.726 12.612 1.00 96.31 91 LEU A O 1
ATOM 728 N N . SER A 1 92 ? -16.050 -16.434 10.875 1.00 96.81 92 SER A N 1
ATOM 729 C CA . SER A 1 92 ? -14.787 -15.943 11.436 1.00 96.81 92 SER A CA 1
ATOM 730 C C . SER A 1 92 ? -14.744 -14.420 11.358 1.00 96.81 92 SER A C 1
ATOM 732 O O . SER A 1 92 ? -15.299 -13.837 10.425 1.00 96.81 92 SER A O 1
ATOM 734 N N . VAL A 1 93 ? -14.068 -13.777 12.312 1.00 95.38 93 VAL A N 1
ATOM 735 C CA . VAL A 1 93 ? -13.938 -12.309 12.348 1.00 95.38 93 VAL A CA 1
ATOM 736 C C . VAL A 1 93 ? -13.338 -11.762 11.053 1.00 95.38 93 VAL A C 1
ATOM 738 O O . VAL A 1 93 ? -13.857 -10.784 10.526 1.00 95.38 93 VAL A O 1
ATOM 741 N N . GLU A 1 94 ? -12.314 -12.418 10.501 1.00 93.06 94 GLU A N 1
ATOM 742 C CA . GLU A 1 94 ? -11.714 -12.056 9.209 1.00 93.06 94 GLU A CA 1
ATOM 743 C C . GLU A 1 94 ? -12.761 -11.960 8.088 1.00 93.06 94 GLU A C 1
ATOM 745 O O . GLU A 1 94 ? -12.890 -10.919 7.451 1.00 93.06 94 GLU A O 1
ATOM 750 N N . ARG A 1 95 ? -13.582 -13.002 7.909 1.00 94.62 95 ARG A N 1
ATOM 751 C CA . ARG A 1 95 ? -14.617 -13.028 6.862 1.00 94.62 95 ARG A CA 1
ATOM 752 C C . ARG A 1 95 ? -15.771 -12.077 7.155 1.00 94.62 95 ARG A C 1
ATOM 754 O O . ARG A 1 95 ? -16.329 -11.483 6.239 1.00 94.62 95 ARG A O 1
ATOM 761 N N . ALA A 1 96 ? -16.163 -11.970 8.422 1.00 96.19 96 ALA A N 1
ATOM 762 C CA . ALA A 1 96 ? -17.268 -11.116 8.825 1.00 96.19 96 ALA A CA 1
ATOM 763 C C . ALA A 1 96 ? -16.932 -9.631 8.652 1.00 96.19 96 ALA A C 1
ATOM 765 O O . ALA A 1 96 ? -17.803 -8.859 8.269 1.00 96.19 96 ALA A O 1
ATOM 766 N N . LYS A 1 97 ? -15.677 -9.234 8.896 1.00 94.75 97 LYS A N 1
ATOM 767 C CA . LYS A 1 97 ? -15.207 -7.858 8.707 1.00 94.75 97 LYS A CA 1
ATOM 768 C C . LYS A 1 97 ? -15.422 -7.382 7.270 1.00 94.75 97 LYS A C 1
ATOM 770 O O . LYS A 1 97 ? -15.939 -6.283 7.077 1.00 94.75 97 LYS A O 1
ATOM 775 N N . ASP A 1 98 ? -15.051 -8.201 6.290 1.00 94.31 98 ASP A N 1
ATOM 776 C CA . ASP A 1 98 ? -15.211 -7.850 4.877 1.00 94.31 98 ASP A CA 1
ATOM 777 C C . ASP A 1 98 ? -16.688 -7.844 4.467 1.00 94.31 98 ASP A C 1
ATOM 779 O O . ASP A 1 98 ? -17.141 -6.871 3.870 1.00 94.31 98 ASP A O 1
ATOM 783 N N . ALA A 1 99 ? -17.469 -8.843 4.896 1.00 95.75 99 ALA A N 1
ATOM 784 C CA . ALA A 1 99 ? -18.906 -8.902 4.612 1.00 95.75 99 ALA A CA 1
ATOM 785 C C . ALA A 1 99 ? -19.677 -7.695 5.184 1.00 95.75 99 ALA A C 1
ATOM 787 O O . ALA A 1 99 ? -20.435 -7.049 4.470 1.00 95.75 99 ALA A O 1
ATOM 788 N N . VAL A 1 100 ? -19.438 -7.336 6.454 1.00 96.25 100 VAL A N 1
ATOM 789 C CA . VAL A 1 100 ? -20.069 -6.165 7.091 1.00 96.25 100 VAL A CA 1
ATOM 790 C C . VAL A 1 100 ? -19.687 -4.880 6.361 1.00 96.25 100 VAL A C 1
ATOM 792 O O . VAL A 1 100 ? -20.536 -4.016 6.154 1.00 96.25 100 VAL A O 1
ATOM 795 N N . LYS A 1 101 ? -18.418 -4.738 5.963 1.00 95.75 101 LYS A N 1
ATOM 796 C CA . LYS A 1 101 ? -17.953 -3.573 5.205 1.00 95.75 101 LYS A CA 1
ATOM 797 C C . LYS A 1 101 ? -18.685 -3.457 3.866 1.00 95.75 101 LYS A C 1
ATOM 799 O O . LYS A 1 101 ? -19.123 -2.361 3.525 1.00 95.75 101 LYS A O 1
ATOM 804 N N . GLU A 1 102 ? -18.785 -4.550 3.115 1.00 95.81 102 GLU A N 1
ATOM 805 C CA . GLU A 1 102 ? -19.466 -4.583 1.816 1.00 95.81 102 GLU A CA 1
ATOM 806 C C . GLU A 1 102 ? -20.948 -4.219 1.953 1.00 95.81 102 GLU A C 1
ATOM 808 O O . GLU A 1 102 ? -21.408 -3.309 1.261 1.00 95.81 102 GLU A O 1
ATOM 813 N N . ASP A 1 103 ? -21.654 -4.831 2.906 1.00 96.94 103 ASP A N 1
ATOM 814 C CA . ASP A 1 103 ? -23.078 -4.580 3.148 1.00 96.94 103 ASP A CA 1
ATOM 815 C C . ASP A 1 103 ? -23.333 -3.132 3.605 1.00 96.94 103 ASP A C 1
ATOM 817 O O . ASP A 1 103 ? -24.207 -2.450 3.071 1.00 96.94 103 ASP A O 1
ATOM 821 N N . MET A 1 104 ? -22.525 -2.596 4.530 1.00 96.94 104 MET A N 1
ATOM 822 C CA . MET A 1 104 ? -22.676 -1.206 4.988 1.00 96.94 104 MET A CA 1
ATOM 823 C C . MET A 1 104 ? -22.423 -0.179 3.879 1.00 96.94 104 MET A C 1
ATOM 825 O O . MET A 1 104 ? -23.051 0.882 3.879 1.00 96.94 104 MET A O 1
ATOM 829 N N . ILE A 1 105 ? -21.498 -0.457 2.954 1.00 96.50 105 ILE A N 1
ATOM 830 C CA . ILE A 1 105 ? -21.258 0.406 1.791 1.00 96.50 105 ILE A CA 1
ATOM 831 C C . ILE A 1 105 ? -22.423 0.292 0.803 1.00 96.50 105 ILE A C 1
ATOM 833 O O . ILE A 1 105 ? -22.896 1.317 0.315 1.00 96.50 105 ILE A O 1
ATOM 837 N N . ALA A 1 106 ? -22.908 -0.923 0.531 1.00 96.56 106 ALA A N 1
ATOM 838 C CA . ALA A 1 106 ? -24.032 -1.159 -0.374 1.00 96.56 106 ALA A CA 1
ATOM 839 C C . ALA A 1 106 ? -25.322 -0.466 0.102 1.00 96.56 106 ALA A C 1
ATOM 841 O O . ALA A 1 106 ? -26.051 0.106 -0.710 1.00 96.56 106 ALA A O 1
ATOM 842 N N . ASP A 1 107 ? -25.551 -0.435 1.417 1.00 96.62 107 ASP A N 1
ATOM 843 C CA . ASP A 1 107 ? -26.704 0.216 2.047 1.00 96.62 107 ASP A CA 1
ATOM 844 C C . ASP A 1 107 ? -26.516 1.732 2.272 1.00 96.62 107 ASP A C 1
ATOM 846 O O . ASP A 1 107 ? -27.353 2.377 2.909 1.00 96.62 107 ASP A O 1
ATOM 850 N N . ASN A 1 108 ? -25.431 2.336 1.764 1.00 95.75 108 ASN A N 1
ATOM 851 C CA . ASN A 1 108 ? -25.051 3.741 1.990 1.00 95.75 108 ASN A CA 1
ATOM 852 C C . ASN A 1 108 ? -24.906 4.133 3.480 1.00 95.75 108 ASN A C 1
ATOM 854 O O . ASN A 1 108 ? -24.984 5.314 3.827 1.00 95.75 108 ASN A O 1
ATOM 858 N N . GLY A 1 109 ? -24.688 3.163 4.373 1.00 95.81 109 GLY A N 1
ATOM 859 C CA . GLY A 1 109 ? -24.445 3.383 5.802 1.00 95.81 109 GLY A CA 1
ATOM 860 C C . GLY A 1 109 ? -22.978 3.668 6.142 1.00 95.81 109 GLY A C 1
ATOM 861 O O . GLY A 1 109 ? -22.685 4.166 7.229 1.00 95.81 109 GLY A O 1
ATOM 862 N N . ALA A 1 110 ? -22.054 3.369 5.225 1.00 96.50 110 ALA A N 1
ATOM 863 C CA . ALA A 1 110 ? -20.625 3.625 5.367 1.00 96.50 110 ALA A CA 1
ATOM 864 C C . ALA A 1 110 ? -19.977 4.067 4.047 1.00 96.50 110 ALA A C 1
ATOM 866 O O . ALA A 1 110 ? -20.495 3.839 2.958 1.00 96.50 110 ALA A O 1
ATOM 867 N N . THR A 1 111 ? -18.795 4.673 4.156 1.00 95.19 111 THR A N 1
ATOM 868 C CA . THR A 1 111 ? -17.914 4.984 3.024 1.00 95.19 111 THR A CA 1
ATOM 869 C C . THR A 1 111 ? -16.454 4.761 3.418 1.00 95.19 111 THR A C 1
ATOM 871 O O . THR A 1 111 ? -16.143 4.534 4.588 1.00 95.19 111 THR A O 1
ATOM 874 N N . THR A 1 112 ? -15.544 4.804 2.445 1.00 93.19 112 THR A N 1
ATOM 875 C CA . THR A 1 112 ? -14.105 4.661 2.696 1.00 93.19 112 THR A CA 1
ATOM 876 C C . THR A 1 112 ? -13.462 6.030 2.898 1.00 93.19 112 THR A C 1
ATOM 878 O O . THR A 1 112 ? -13.497 6.874 2.006 1.00 93.19 112 THR A O 1
ATOM 881 N N . MET A 1 113 ? -12.830 6.221 4.054 1.00 93.75 113 MET A N 1
ATOM 882 C CA . MET A 1 113 ? -11.923 7.334 4.329 1.00 93.75 113 MET A CA 1
ATOM 883 C C . MET A 1 113 ? -10.493 6.799 4.344 1.00 93.75 113 MET A C 1
ATOM 885 O O . MET A 1 113 ? -10.209 5.806 5.011 1.00 93.75 113 MET A O 1
ATOM 889 N N . TYR A 1 114 ? -9.605 7.448 3.597 1.00 91.94 114 TYR A N 1
ATOM 890 C CA . TYR A 1 114 ? -8.188 7.106 3.581 1.00 91.94 114 TYR A CA 1
ATOM 891 C C . TYR A 1 114 ? -7.431 8.041 4.513 1.00 91.94 114 TYR A C 1
ATOM 893 O O . TYR A 1 114 ? -7.616 9.253 4.442 1.00 91.94 114 TYR A O 1
ATOM 901 N N . GLU A 1 115 ? -6.574 7.471 5.352 1.00 92.06 115 GLU A N 1
ATOM 902 C CA . GLU A 1 115 ? -5.782 8.201 6.336 1.00 92.06 115 GLU A CA 1
ATOM 903 C C . GLU A 1 115 ? -4.387 7.579 6.443 1.00 92.06 115 GLU A C 1
ATOM 905 O O . GLU A 1 115 ? -4.204 6.385 6.178 1.00 92.06 115 GLU A O 1
ATOM 910 N N . LEU A 1 116 ? -3.399 8.391 6.805 1.00 89.81 116 LEU A N 1
ATOM 911 C CA . LEU A 1 116 ? -2.045 7.926 7.074 1.00 89.81 116 LEU A CA 1
ATOM 912 C C . LEU A 1 116 ? -1.965 7.333 8.487 1.00 89.81 116 LEU A C 1
ATOM 914 O O . LEU A 1 116 ? -2.530 7.871 9.433 1.00 89.81 116 LEU A O 1
ATOM 918 N N . ILE A 1 117 ? -1.234 6.225 8.643 1.00 87.50 117 ILE A N 1
ATOM 919 C CA . ILE A 1 117 ? -1.026 5.596 9.964 1.00 87.50 117 ILE A CA 1
ATOM 920 C C . ILE A 1 117 ? -0.263 6.545 10.899 1.00 87.50 117 ILE A C 1
ATOM 922 O O . ILE A 1 117 ? -0.509 6.579 12.102 1.00 87.50 117 ILE A O 1
ATOM 926 N N . GLU A 1 118 ? 0.660 7.314 10.332 1.00 88.88 118 GLU A N 1
ATOM 927 C CA . GLU A 1 118 ? 1.467 8.309 11.022 1.00 88.88 118 GLU A CA 1
ATOM 928 C C . GLU A 1 118 ? 1.549 9.588 10.188 1.00 88.88 118 GLU A C 1
ATOM 930 O O . GLU A 1 118 ? 1.370 9.567 8.968 1.00 88.88 118 GLU A O 1
ATOM 935 N N . GLN A 1 119 ? 1.836 10.712 10.843 1.00 90.19 119 GLN A N 1
ATOM 936 C CA . GLN A 1 119 ? 2.038 11.977 10.150 1.00 90.19 119 GLN A CA 1
ATOM 937 C C . GLN A 1 119 ? 3.287 11.887 9.267 1.00 90.19 119 GLN A C 1
ATOM 939 O O . GLN A 1 119 ? 4.405 11.722 9.757 1.00 90.19 119 GLN A O 1
ATOM 944 N N . VAL A 1 120 ? 3.099 12.033 7.957 1.00 92.12 120 VAL A N 1
ATOM 945 C CA . VAL A 1 120 ? 4.198 12.061 6.990 1.00 92.12 120 VAL A CA 1
ATOM 946 C C . VAL A 1 120 ? 4.461 13.504 6.581 1.00 92.12 120 VAL A C 1
ATOM 948 O O . VAL A 1 120 ? 3.555 14.225 6.167 1.00 92.12 120 VAL A O 1
ATOM 951 N N . MET A 1 121 ? 5.725 13.917 6.665 1.00 92.12 121 MET A N 1
ATOM 952 C CA . MET A 1 121 ? 6.164 15.258 6.284 1.00 92.12 121 MET A CA 1
ATOM 953 C C . MET A 1 121 ? 6.807 15.246 4.899 1.00 92.12 121 MET A C 1
ATOM 955 O O . MET A 1 121 ? 7.716 14.461 4.620 1.00 92.12 121 MET A O 1
ATOM 959 N N . CYS A 1 122 ? 6.373 16.152 4.027 1.00 86.00 122 CYS A N 1
ATOM 960 C CA . CYS A 1 122 ? 6.995 16.355 2.725 1.00 86.00 122 CYS A CA 1
ATOM 961 C C . CYS A 1 122 ? 8.364 17.041 2.874 1.00 86.00 122 CYS A C 1
ATOM 963 O O . CYS A 1 122 ? 8.602 17.807 3.809 1.00 86.00 122 CYS A O 1
ATOM 965 N N . ARG A 1 123 ? 9.251 16.864 1.886 1.00 83.50 123 ARG A N 1
ATOM 966 C CA . ARG A 1 123 ? 10.555 17.550 1.816 1.00 83.50 123 ARG A CA 1
ATOM 967 C C . ARG A 1 123 ? 10.444 19.080 1.902 1.00 83.50 123 ARG A C 1
ATOM 969 O O . ARG A 1 123 ? 11.384 19.726 2.350 1.00 83.50 123 ARG A O 1
ATOM 976 N N . CYS A 1 124 ? 9.326 19.662 1.467 1.00 87.38 124 CYS A N 1
ATOM 977 C CA . CYS A 1 124 ? 9.076 21.104 1.558 1.00 87.38 124 CYS A CA 1
ATOM 978 C C . CYS A 1 124 ? 8.572 21.574 2.936 1.00 87.38 124 CYS A C 1
ATOM 980 O O . CYS A 1 124 ? 8.346 22.768 3.105 1.00 87.38 124 CYS A O 1
ATOM 982 N N . GLY A 1 125 ? 8.396 20.670 3.906 1.00 91.50 125 GLY A N 1
ATOM 983 C CA . GLY A 1 125 ? 7.932 20.984 5.261 1.00 91.50 125 GLY A CA 1
ATOM 984 C C . GLY A 1 125 ? 6.411 21.014 5.440 1.00 91.50 125 GLY A C 1
ATOM 985 O O . GLY A 1 125 ? 5.948 21.382 6.511 1.00 91.50 125 GLY A O 1
ATOM 986 N N . SER A 1 126 ? 5.634 20.645 4.419 1.00 92.56 126 SER A N 1
ATOM 987 C CA . SER A 1 126 ? 4.170 20.530 4.505 1.00 92.56 126 SER A CA 1
ATOM 988 C C . SER A 1 126 ? 3.726 19.127 4.924 1.00 92.56 126 SER A C 1
ATOM 990 O O . SER A 1 126 ? 4.404 18.150 4.594 1.00 92.56 126 SER A O 1
ATOM 992 N N . ASP A 1 127 ? 2.564 19.033 5.574 1.00 92.38 127 ASP A N 1
ATOM 993 C CA . ASP A 1 127 ? 1.905 17.758 5.871 1.00 92.38 127 ASP A CA 1
ATOM 994 C C . ASP A 1 127 ? 1.483 17.045 4.583 1.00 92.38 127 ASP A C 1
ATOM 996 O O . ASP A 1 127 ? 0.975 17.661 3.638 1.00 92.38 127 ASP A O 1
ATOM 1000 N N . VAL A 1 128 ? 1.696 15.733 4.538 1.00 91.56 128 VAL A N 1
ATOM 1001 C CA . VAL A 1 128 ? 1.197 14.879 3.461 1.00 91.56 128 VAL A CA 1
ATOM 1002 C C . VAL A 1 128 ? -0.240 14.479 3.772 1.00 91.56 128 VAL A C 1
ATOM 1004 O O . VAL A 1 128 ? -0.563 14.084 4.886 1.00 91.56 128 VAL A O 1
ATOM 1007 N N . LEU A 1 129 ? -1.095 14.558 2.756 1.00 91.00 129 LEU A N 1
ATOM 1008 C CA . LEU A 1 129 ? -2.494 14.149 2.817 1.00 91.00 129 LEU A CA 1
ATOM 1009 C C . LEU A 1 129 ? -2.759 13.093 1.747 1.00 91.00 129 LEU A C 1
ATOM 1011 O O . LEU A 1 129 ? -2.132 13.102 0.682 1.00 91.00 129 LEU A O 1
ATOM 1015 N N . VAL A 1 130 ? -3.725 12.211 1.999 1.00 89.81 130 VAL A N 1
ATOM 1016 C CA . VAL A 1 130 ? -4.180 11.257 0.987 1.00 89.81 130 VAL A CA 1
ATOM 1017 C C . VAL A 1 130 ? -5.159 11.957 0.049 1.00 89.81 130 VAL A C 1
ATOM 1019 O O . VAL A 1 130 ? -6.182 12.491 0.472 1.00 89.81 130 VAL A O 1
ATOM 1022 N N . LYS A 1 131 ? -4.859 11.936 -1.251 1.00 86.44 131 LYS A N 1
ATOM 1023 C CA . LYS A 1 131 ? -5.762 12.418 -2.295 1.00 86.44 131 LYS A CA 1
ATOM 1024 C C . LYS A 1 131 ? -5.990 11.322 -3.325 1.00 86.44 131 LYS A C 1
ATOM 1026 O O . LYS A 1 131 ? -5.041 10.738 -3.839 1.00 86.44 131 LYS A O 1
ATOM 1031 N N . ILE A 1 132 ? -7.259 11.078 -3.636 1.00 84.25 132 ILE A N 1
ATOM 1032 C CA . ILE A 1 132 ? -7.656 10.198 -4.733 1.00 84.25 132 ILE A CA 1
ATOM 1033 C C . ILE A 1 132 ? -7.523 10.994 -6.032 1.00 84.25 132 ILE A C 1
ATOM 1035 O O . ILE A 1 132 ? -8.029 12.114 -6.139 1.00 84.25 132 ILE A O 1
ATOM 1039 N N . PHE A 1 133 ? -6.818 10.421 -7.001 1.00 81.31 133 PHE A N 1
ATOM 1040 C CA . PHE A 1 133 ? -6.646 10.993 -8.330 1.00 81.31 133 PHE A CA 1
ATOM 1041 C C . PHE A 1 133 ? -7.244 10.061 -9.375 1.00 81.31 133 PHE A C 1
ATOM 1043 O O . PHE A 1 133 ? -7.096 8.842 -9.299 1.00 81.31 133 PHE A O 1
ATOM 1050 N N . GLU A 1 134 ? -7.884 10.657 -10.371 1.00 82.12 134 GLU A N 1
ATOM 1051 C CA . GLU A 1 134 ? -8.314 9.964 -11.579 1.00 82.12 134 GLU A CA 1
ATOM 1052 C C . GLU A 1 134 ? -7.203 10.033 -12.636 1.00 82.12 134 GLU A C 1
ATOM 1054 O O . GLU A 1 134 ? -6.385 10.955 -12.630 1.00 82.12 134 GLU A O 1
ATOM 1059 N N . ASN A 1 135 ? -7.183 9.068 -13.558 1.00 86.81 135 ASN A N 1
ATOM 1060 C CA . ASN A 1 135 ? -6.266 9.032 -14.709 1.00 86.81 135 ASN A CA 1
ATOM 1061 C C . ASN A 1 135 ? -4.765 8.930 -14.366 1.00 86.81 135 ASN A C 1
ATOM 1063 O O . ASN A 1 135 ? -3.919 9.338 -15.158 1.00 86.81 135 ASN A O 1
ATOM 1067 N N . GLN A 1 136 ? -4.419 8.368 -13.205 1.00 91.75 136 GLN A N 1
ATOM 1068 C CA . GLN A 1 136 ? -3.035 8.023 -12.874 1.00 91.75 136 GLN A CA 1
ATOM 1069 C C . GLN A 1 136 ? -2.549 6.838 -13.727 1.00 91.75 136 GLN A C 1
ATOM 1071 O O . GLN A 1 136 ? -3.250 5.834 -13.863 1.00 91.75 136 GLN A O 1
ATOM 1076 N N . TRP A 1 137 ? -1.319 6.924 -14.241 1.00 94.44 137 TRP A N 1
ATOM 1077 C CA . TRP A 1 137 ? -0.654 5.822 -14.943 1.00 94.44 137 TRP A CA 1
ATOM 1078 C C . TRP A 1 137 ? 0.068 4.886 -13.974 1.00 94.44 137 TRP A C 1
ATOM 1080 O O . TRP A 1 137 ? 0.736 5.339 -13.035 1.00 94.44 137 TRP A O 1
ATOM 1090 N N . PHE A 1 138 ? -0.052 3.581 -14.225 1.00 95.19 138 PHE A N 1
ATOM 1091 C CA . PHE A 1 138 ? 0.529 2.532 -13.395 1.00 95.19 138 PHE A CA 1
ATOM 1092 C C . PHE A 1 138 ? 1.296 1.511 -14.234 1.00 95.19 138 PHE A C 1
ATOM 1094 O O . PHE A 1 138 ? 0.835 1.120 -15.305 1.00 95.19 138 PHE A O 1
ATOM 1101 N N . ILE A 1 139 ? 2.400 1.002 -13.688 1.00 97.19 139 ILE A N 1
ATOM 1102 C CA . ILE A 1 139 ? 2.992 -0.265 -14.127 1.00 97.19 139 ILE A CA 1
ATOM 1103 C C . ILE A 1 139 ? 2.283 -1.393 -13.374 1.00 97.19 139 ILE A C 1
ATOM 1105 O O . ILE A 1 139 ? 2.191 -1.363 -12.142 1.00 97.19 139 ILE A O 1
ATOM 1109 N N . ASN A 1 140 ? 1.751 -2.375 -14.104 1.00 97.12 140 ASN A N 1
ATOM 1110 C CA . ASN A 1 140 ? 0.962 -3.463 -13.528 1.00 97.12 140 ASN A CA 1
ATOM 1111 C C . ASN A 1 140 ? 1.834 -4.632 -13.041 1.00 97.12 140 ASN A C 1
ATOM 1113 O O . ASN A 1 140 ? 1.740 -5.735 -13.571 1.00 97.12 140 ASN A O 1
ATOM 1117 N N . TYR A 1 141 ? 2.624 -4.428 -11.983 1.00 97.62 141 TYR A N 1
ATOM 1118 C CA . TYR A 1 141 ? 3.348 -5.538 -11.340 1.00 97.62 141 TYR A CA 1
ATOM 1119 C C . TYR A 1 141 ? 2.418 -6.564 -10.670 1.00 97.62 141 TYR A C 1
ATOM 1121 O O . TYR A 1 141 ? 2.881 -7.597 -10.210 1.00 97.62 141 TYR A O 1
ATOM 1129 N N . GLY A 1 142 ? 1.108 -6.291 -10.604 1.00 97.31 142 GLY A N 1
ATOM 1130 C CA . GLY A 1 142 ? 0.098 -7.228 -10.116 1.00 97.31 142 GLY A CA 1
ATOM 1131 C C . GLY A 1 142 ? -0.296 -8.316 -11.121 1.00 97.31 142 GLY A C 1
ATOM 1132 O O . GLY A 1 142 ? -1.066 -9.202 -10.758 1.00 97.31 142 GLY A O 1
ATOM 1133 N N . ASP A 1 143 ? 0.180 -8.251 -12.369 1.00 97.94 143 ASP A N 1
ATOM 1134 C CA . ASP A 1 143 ? -0.107 -9.266 -13.382 1.00 97.94 143 ASP A CA 1
ATOM 1135 C C . ASP A 1 143 ? 0.502 -10.626 -13.007 1.00 97.94 143 ASP A C 1
ATOM 1137 O O . ASP A 1 143 ? 1.707 -10.735 -12.784 1.00 97.94 143 ASP A O 1
ATOM 1141 N N . ALA A 1 144 ? -0.331 -11.668 -12.946 1.00 97.62 144 ALA A N 1
ATOM 1142 C CA . ALA A 1 144 ? 0.098 -12.989 -12.497 1.00 97.62 144 ALA A CA 1
ATOM 1143 C C . ALA A 1 144 ? 1.153 -13.620 -13.420 1.00 97.62 144 ALA A C 1
ATOM 1145 O O . ALA A 1 144 ? 2.111 -14.206 -12.923 1.00 97.62 144 ALA A O 1
ATOM 1146 N N . SER A 1 145 ? 1.012 -13.456 -14.741 1.00 98.19 145 SER A N 1
ATOM 1147 C CA . SER A 1 145 ? 1.970 -14.002 -15.708 1.00 98.19 145 SER A CA 1
ATOM 1148 C C . SER A 1 145 ? 3.315 -13.284 -15.631 1.00 98.19 145 SER A C 1
ATOM 1150 O O . SER A 1 145 ? 4.371 -13.904 -15.727 1.00 98.19 145 SER A O 1
ATOM 1152 N N . TRP A 1 146 ? 3.299 -11.976 -15.366 1.00 98.12 146 TRP A N 1
ATOM 1153 C CA . TRP A 1 146 ? 4.533 -11.220 -15.192 1.00 98.12 146 TRP A CA 1
ATOM 1154 C C . TRP A 1 146 ? 5.239 -11.555 -13.873 1.00 98.12 146 TRP A C 1
ATOM 1156 O O . TRP A 1 146 ? 6.465 -11.662 -13.841 1.00 98.12 146 TRP A O 1
ATOM 1166 N N . LYS A 1 147 ? 4.487 -11.776 -12.787 1.00 98.31 147 LYS A N 1
ATOM 1167 C CA . LYS A 1 147 ? 5.057 -12.250 -11.517 1.00 98.31 147 LYS A CA 1
ATOM 1168 C C . LYS A 1 147 ? 5.712 -13.618 -11.651 1.00 98.31 147 LYS A C 1
ATOM 1170 O O . LYS A 1 147 ? 6.775 -13.825 -11.076 1.00 98.31 147 LYS A O 1
ATOM 1175 N N . GLU A 1 148 ? 5.110 -14.522 -12.419 1.00 98.25 148 GLU A N 1
ATOM 1176 C CA . GLU A 1 148 ? 5.695 -15.833 -12.713 1.00 98.25 148 GLU A CA 1
ATOM 1177 C C . GLU A 1 148 ? 7.060 -15.682 -13.400 1.00 98.25 148 GLU A C 1
ATOM 1179 O O . GLU A 1 148 ? 8.058 -16.184 -12.886 1.00 98.25 148 GLU A O 1
ATOM 1184 N N . LEU A 1 149 ? 7.148 -14.860 -14.453 1.00 98.31 149 LEU A N 1
ATOM 1185 C CA . LEU A 1 149 ? 8.425 -14.542 -15.107 1.00 98.31 149 LEU A CA 1
ATOM 1186 C C . LEU A 1 149 ? 9.442 -13.901 -14.147 1.00 98.31 149 LEU A C 1
ATOM 1188 O O . LEU A 1 149 ? 10.640 -14.168 -14.239 1.00 98.31 149 LEU A O 1
ATOM 1192 N N . ALA A 1 150 ? 9.000 -13.041 -13.226 1.00 98.06 150 ALA A N 1
ATOM 1193 C CA . ALA A 1 150 ? 9.884 -12.426 -12.235 1.00 98.06 150 ALA A CA 1
ATOM 1194 C C . ALA A 1 150 ? 10.461 -13.460 -11.253 1.00 98.06 150 ALA A C 1
ATOM 1196 O O . ALA A 1 150 ? 11.644 -13.379 -10.918 1.00 98.06 150 ALA A O 1
ATOM 1197 N N . HIS A 1 151 ? 9.662 -14.445 -10.833 1.00 98.38 151 HIS A N 1
ATOM 1198 C CA . HIS A 1 151 ? 10.122 -15.561 -9.999 1.00 98.38 151 HIS A CA 1
ATOM 1199 C C . HIS A 1 151 ? 11.101 -16.469 -10.747 1.00 98.38 151 HIS A C 1
ATOM 1201 O O . HIS A 1 151 ? 12.159 -16.779 -10.205 1.00 98.38 151 HIS A O 1
ATOM 1207 N N . GLU A 1 152 ? 10.828 -16.807 -12.010 1.00 98.19 152 GLU A N 1
ATOM 1208 C CA . GLU A 1 152 ? 11.766 -17.571 -12.849 1.00 98.19 152 GLU A CA 1
ATOM 1209 C C . GLU A 1 152 ? 13.124 -16.861 -12.978 1.00 98.19 152 GLU A C 1
ATOM 1211 O O . GLU A 1 152 ? 14.186 -17.476 -12.851 1.00 98.19 152 GLU A O 1
ATOM 1216 N N . ASN A 1 153 ? 13.101 -15.540 -13.182 1.00 97.81 153 ASN A N 1
ATOM 1217 C CA . ASN A 1 153 ? 14.314 -14.726 -13.213 1.00 97.81 153 ASN A CA 1
ATOM 1218 C C . ASN A 1 153 ? 15.028 -14.726 -11.855 1.00 97.81 153 ASN A C 1
ATOM 1220 O O . ASN A 1 153 ? 16.246 -14.899 -11.808 1.00 97.81 153 ASN A O 1
ATOM 1224 N N . LEU A 1 154 ? 14.294 -14.566 -10.751 1.00 97.69 154 LEU A N 1
ATOM 1225 C CA . LEU A 1 154 ? 14.856 -14.610 -9.402 1.00 97.69 154 LEU A CA 1
ATOM 1226 C C . LEU A 1 154 ? 15.536 -15.959 -9.124 1.00 97.69 154 LEU A C 1
ATOM 1228 O O . LEU A 1 154 ? 16.619 -15.982 -8.533 1.00 97.69 154 LEU A O 1
ATOM 1232 N N . ASP A 1 155 ? 14.953 -17.073 -9.562 1.00 96.88 155 ASP A N 1
ATOM 1233 C CA . ASP A 1 155 ? 15.514 -18.419 -9.401 1.00 96.88 155 ASP A CA 1
ATOM 1234 C C . ASP A 1 155 ? 16.852 -18.596 -10.124 1.00 96.88 155 ASP A C 1
ATOM 1236 O O . ASP A 1 155 ? 17.745 -19.276 -9.612 1.00 96.88 155 ASP A O 1
ATOM 1240 N N . ALA A 1 156 ? 17.031 -17.929 -11.265 1.00 97.38 156 ALA A N 1
ATOM 1241 C CA . ALA A 1 156 ? 18.288 -17.919 -12.008 1.00 97.38 156 ALA A CA 1
ATOM 1242 C C . ALA A 1 156 ? 19.351 -16.960 -11.429 1.00 97.38 156 ALA A C 1
ATOM 1244 O O . ALA A 1 156 ? 20.530 -17.071 -11.774 1.00 97.38 156 ALA A O 1
ATOM 1245 N N . MET A 1 157 ? 18.969 -16.015 -10.564 1.00 96.75 157 MET A N 1
ATOM 1246 C CA . MET A 1 157 ? 19.882 -15.032 -9.968 1.00 96.75 157 MET A CA 1
ATOM 1247 C C . MET A 1 157 ? 20.620 -15.583 -8.745 1.00 96.75 157 MET A C 1
ATOM 1249 O O . MET A 1 157 ? 20.097 -16.400 -7.992 1.00 96.75 157 MET A O 1
ATOM 1253 N N . GLU A 1 158 ? 21.817 -15.064 -8.470 1.00 97.25 158 GLU A N 1
ATOM 1254 C CA . GLU A 1 158 ? 22.499 -15.254 -7.187 1.00 97.25 158 GLU A CA 1
ATOM 1255 C C . GLU A 1 158 ? 22.193 -14.069 -6.256 1.00 97.25 158 GLU A C 1
ATOM 1257 O O . GLU A 1 158 ? 22.399 -12.914 -6.623 1.00 97.25 158 GLU A O 1
ATOM 1262 N N . ILE A 1 159 ? 21.701 -14.351 -5.044 1.00 97.50 159 ILE A N 1
ATOM 1263 C CA . ILE A 1 159 ? 21.394 -13.332 -4.028 1.00 97.50 159 ILE A CA 1
ATOM 1264 C C . ILE A 1 159 ? 22.393 -13.468 -2.885 1.00 97.50 159 ILE A C 1
ATOM 1266 O O . ILE A 1 159 ? 22.535 -14.549 -2.309 1.00 97.50 159 ILE A O 1
ATOM 1270 N N . ILE A 1 160 ? 23.065 -12.365 -2.552 1.00 96.75 160 ILE A N 1
ATOM 1271 C CA . ILE A 1 160 ? 24.087 -12.309 -1.506 1.00 96.75 160 ILE A CA 1
ATOM 1272 C C . ILE A 1 160 ? 23.695 -11.227 -0.482 1.00 96.75 160 ILE A C 1
ATOM 1274 O O . ILE A 1 160 ? 23.609 -10.056 -0.856 1.00 96.75 160 ILE A O 1
ATOM 1278 N N . PRO A 1 161 ? 23.499 -11.574 0.805 1.00 96.38 161 PRO A N 1
ATOM 1279 C CA . PRO A 1 161 ? 23.542 -12.922 1.373 1.00 96.38 161 PRO A CA 1
ATOM 1280 C C . PRO A 1 161 ? 22.263 -13.724 1.042 1.00 96.38 161 PRO A C 1
ATOM 1282 O O . PRO A 1 161 ? 21.197 -13.153 0.797 1.00 96.38 161 PRO A O 1
ATOM 1285 N N . ARG A 1 162 ? 22.370 -15.060 1.000 1.00 95.19 162 ARG A N 1
ATOM 1286 C CA . ARG A 1 162 ? 21.327 -15.955 0.456 1.00 95.19 162 ARG A CA 1
ATOM 1287 C C . ARG A 1 162 ? 20.002 -15.867 1.215 1.00 95.19 162 ARG A C 1
ATOM 1289 O O . ARG A 1 162 ? 18.944 -16.085 0.628 1.00 95.19 162 ARG A O 1
ATOM 1296 N N . GLU A 1 163 ? 20.057 -15.544 2.499 1.00 95.38 163 GLU A N 1
ATOM 1297 C CA . GLU A 1 163 ? 18.910 -15.427 3.398 1.00 95.38 163 GLU A CA 1
ATOM 1298 C C . GLU A 1 163 ? 17.930 -14.338 2.941 1.00 95.38 163 GLU A C 1
ATOM 1300 O O . GLU A 1 163 ? 16.734 -14.457 3.190 1.00 95.38 163 GLU A O 1
ATOM 1305 N N . LEU A 1 164 ? 18.402 -13.323 2.203 1.00 96.69 164 LEU A N 1
ATOM 1306 C CA . LEU A 1 164 ? 17.543 -12.260 1.672 1.00 96.69 164 LEU A CA 1
ATOM 1307 C C . LEU A 1 164 ? 16.660 -12.705 0.506 1.00 96.69 164 LEU A C 1
ATOM 1309 O O . LEU A 1 164 ? 15.752 -11.969 0.133 1.00 96.69 164 LEU A O 1
ATOM 1313 N N . ARG A 1 165 ? 16.876 -13.890 -0.079 1.00 97.06 165 ARG A N 1
ATOM 1314 C CA . ARG A 1 165 ? 16.055 -14.371 -1.202 1.00 97.06 165 ARG A CA 1
ATOM 1315 C C . ARG A 1 165 ? 14.563 -14.368 -0.871 1.00 97.06 165 ARG A C 1
ATOM 1317 O O . ARG A 1 165 ? 13.764 -13.988 -1.720 1.00 97.06 165 ARG A O 1
ATOM 1324 N N . GLN A 1 166 ? 14.199 -14.756 0.352 1.00 96.75 166 GLN A N 1
ATOM 1325 C CA . GLN A 1 166 ? 12.796 -14.789 0.762 1.00 96.75 166 GLN A CA 1
ATOM 1326 C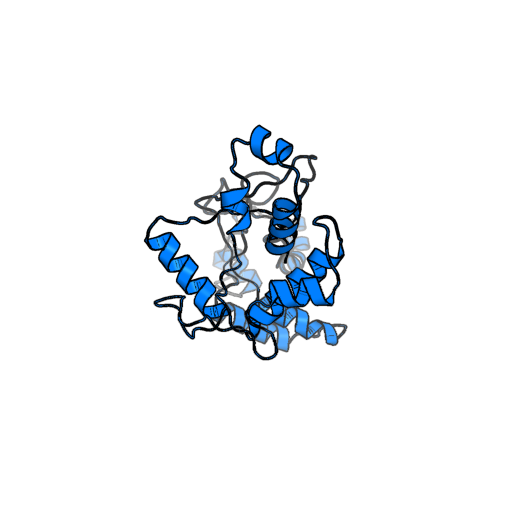 C . GLN A 1 166 ? 12.161 -13.393 0.748 1.00 96.75 166 GLN A C 1
ATOM 1328 O O . GLN A 1 166 ? 10.992 -13.265 0.406 1.00 96.75 166 GLN A O 1
ATOM 1333 N N . GLU A 1 167 ? 12.926 -12.341 1.044 1.00 97.44 167 GLU A N 1
ATOM 1334 C CA . GLU A 1 167 ? 12.421 -10.968 0.981 1.00 97.44 167 GLU A CA 1
ATOM 1335 C C . GLU A 1 167 ? 12.066 -10.562 -0.454 1.00 97.44 167 GLU A C 1
ATOM 1337 O O . GLU A 1 167 ? 11.030 -9.942 -0.668 1.00 97.44 167 GLU A O 1
ATOM 1342 N N . TYR A 1 168 ? 12.852 -10.972 -1.456 1.00 97.44 168 TYR A N 1
ATOM 1343 C CA . TYR A 1 168 ? 12.503 -10.735 -2.864 1.00 97.44 168 TYR A CA 1
ATOM 1344 C C . TYR A 1 168 ? 11.217 -11.463 -3.262 1.00 97.44 168 TYR A C 1
ATOM 1346 O O . TYR A 1 168 ? 10.358 -10.853 -3.892 1.00 97.44 168 TYR A O 1
ATOM 1354 N N . VAL A 1 169 ? 11.056 -12.727 -2.848 1.00 97.69 169 VAL A N 1
ATOM 1355 C CA . VAL A 1 169 ? 9.818 -13.497 -3.072 1.00 97.69 169 VAL A CA 1
ATOM 1356 C C . VAL A 1 169 ? 8.622 -12.759 -2.467 1.00 97.69 169 VAL A C 1
ATOM 1358 O O . VAL A 1 169 ? 7.654 -12.469 -3.168 1.00 97.69 169 VAL A O 1
ATOM 1361 N N . ASN A 1 170 ? 8.731 -12.359 -1.196 1.00 97.81 170 ASN A N 1
ATOM 1362 C CA . ASN A 1 170 ? 7.680 -11.628 -0.489 1.00 97.81 170 ASN A CA 1
ATOM 1363 C C . ASN A 1 170 ? 7.326 -10.311 -1.200 1.00 97.81 170 ASN A C 1
ATOM 1365 O O . ASN A 1 170 ? 6.151 -9.971 -1.316 1.00 97.81 170 ASN A O 1
ATOM 1369 N N . VAL A 1 171 ? 8.330 -9.569 -1.683 1.00 97.25 171 VAL A N 1
ATOM 1370 C CA . VAL A 1 171 ? 8.130 -8.300 -2.397 1.00 97.25 171 VAL A CA 1
ATOM 1371 C C . VAL A 1 171 ? 7.459 -8.522 -3.752 1.00 97.25 171 VAL A C 1
ATOM 1373 O O . VAL A 1 171 ? 6.518 -7.795 -4.061 1.00 97.25 171 VAL A O 1
ATOM 1376 N N . ILE A 1 172 ? 7.874 -9.518 -4.542 1.00 97.62 172 ILE A N 1
ATOM 1377 C CA . ILE A 1 172 ? 7.225 -9.852 -5.824 1.00 97.62 172 ILE A CA 1
ATOM 1378 C C . ILE A 1 172 ? 5.748 -10.200 -5.591 1.00 97.62 172 ILE A C 1
ATOM 1380 O O . ILE A 1 172 ? 4.864 -9.689 -6.283 1.00 97.62 172 ILE A O 1
ATOM 1384 N N . ASP A 1 173 ? 5.454 -11.005 -4.572 1.00 97.12 173 ASP A N 1
ATOM 1385 C CA . ASP A 1 173 ? 4.090 -11.442 -4.269 1.00 97.12 173 ASP A CA 1
ATOM 1386 C C . ASP A 1 173 ? 3.218 -10.309 -3.718 1.00 97.12 173 ASP A C 1
ATOM 1388 O O . ASP A 1 173 ? 2.043 -10.200 -4.078 1.00 97.12 173 ASP A O 1
ATOM 1392 N N . TRP A 1 174 ? 3.796 -9.415 -2.918 1.00 96.69 174 TRP A N 1
ATOM 1393 C CA . TRP A 1 174 ? 3.109 -8.250 -2.364 1.00 96.69 174 TRP A CA 1
ATOM 1394 C C . TRP A 1 174 ? 2.880 -7.133 -3.391 1.00 96.69 174 TRP A C 1
ATOM 1396 O O . TRP A 1 174 ? 1.848 -6.458 -3.346 1.00 96.69 174 TRP A O 1
ATOM 1406 N N . LEU A 1 175 ? 3.817 -6.926 -4.323 1.00 94.81 175 LEU A N 1
ATOM 1407 C CA . LEU A 1 175 ? 3.749 -5.836 -5.294 1.00 94.81 175 LEU A CA 1
ATOM 1408 C C . LEU A 1 175 ? 2.485 -5.922 -6.152 1.00 94.81 175 LEU A C 1
ATOM 1410 O O . LEU A 1 175 ? 2.065 -6.980 -6.614 1.00 94.81 175 LEU A O 1
ATOM 1414 N N . ASN A 1 176 ? 1.878 -4.770 -6.393 1.00 94.81 176 ASN A N 1
ATOM 1415 C CA . ASN A 1 176 ? 0.728 -4.625 -7.273 1.00 94.81 176 ASN A CA 1
ATOM 1416 C C . ASN A 1 176 ? 0.993 -3.437 -8.210 1.00 94.81 176 ASN A C 1
ATOM 1418 O O . ASN A 1 176 ? 2.142 -3.093 -8.487 1.00 94.81 176 ASN A O 1
ATOM 1422 N N . ARG A 1 177 ? -0.050 -2.780 -8.707 1.00 94.88 177 ARG A N 1
ATOM 1423 C CA . ARG A 1 177 ? 0.068 -1.579 -9.534 1.00 94.88 177 ARG A CA 1
ATOM 1424 C C . ARG A 1 177 ? 0.898 -0.506 -8.826 1.00 94.88 177 ARG A C 1
ATOM 1426 O O . ARG A 1 177 ? 0.532 -0.041 -7.748 1.00 94.88 177 ARG A O 1
ATOM 1433 N N . LYS A 1 178 ? 1.984 -0.073 -9.467 1.00 93.94 178 LYS A N 1
ATOM 1434 C CA . LYS A 1 178 ? 2.835 1.025 -8.997 1.00 93.94 178 LYS A CA 1
ATOM 1435 C C . LYS A 1 178 ? 2.581 2.261 -9.845 1.00 93.94 178 LYS A C 1
ATOM 1437 O O . LYS A 1 178 ? 2.727 2.200 -11.063 1.00 93.94 178 LYS A O 1
ATOM 1442 N N . ALA A 1 179 ? 2.225 3.379 -9.213 1.00 93.19 179 ALA A N 1
ATOM 1443 C CA . ALA A 1 179 ? 2.140 4.658 -9.911 1.00 93.19 179 ALA A CA 1
ATOM 1444 C C . ALA A 1 179 ? 3.525 5.012 -10.483 1.00 93.19 179 ALA A C 1
ATOM 1446 O O . ALA A 1 179 ? 4.513 5.046 -9.742 1.00 93.19 179 ALA A O 1
ATOM 1447 N N . CYS A 1 180 ? 3.593 5.218 -11.799 1.00 94.31 180 CYS A N 1
ATOM 1448 C CA . CYS A 1 180 ? 4.852 5.366 -12.540 1.00 94.31 180 CYS A CA 1
ATOM 1449 C C . CYS A 1 180 ? 5.034 6.744 -13.183 1.00 94.31 180 CYS A C 1
ATOM 1451 O O . CYS A 1 180 ? 6.043 6.994 -13.840 1.00 94.31 180 CYS A O 1
ATOM 1453 N N . ALA A 1 181 ? 4.072 7.647 -12.996 1.00 94.19 181 ALA A N 1
ATOM 1454 C CA . ALA A 1 181 ? 4.111 8.973 -13.586 1.00 94.19 181 ALA A CA 1
ATOM 1455 C C . ALA A 1 181 ? 3.614 10.049 -12.620 1.00 94.19 181 ALA A C 1
ATOM 1457 O O . ALA A 1 181 ? 2.809 9.778 -11.729 1.00 94.19 181 ALA A O 1
ATOM 1458 N N . ARG A 1 182 ? 4.088 11.277 -12.821 1.00 91.38 182 ARG A N 1
ATOM 1459 C CA . ARG A 1 182 ? 3.783 12.470 -12.024 1.00 91.38 182 ARG A CA 1
ATOM 1460 C C . ARG A 1 182 ? 3.618 13.695 -12.919 1.00 91.38 182 ARG A C 1
ATOM 1462 O O . ARG A 1 182 ? 4.135 13.727 -14.025 1.00 91.38 182 ARG A O 1
ATOM 1469 N N . ASN A 1 183 ? 2.954 14.729 -12.418 1.00 88.75 183 ASN A N 1
ATOM 1470 C CA . ASN A 1 183 ? 2.712 15.985 -13.141 1.00 88.75 183 ASN A CA 1
ATOM 1471 C C . ASN A 1 183 ? 3.682 17.125 -12.766 1.00 88.75 183 ASN A C 1
ATOM 1473 O O . ASN A 1 183 ? 3.584 18.224 -13.303 1.00 88.75 183 ASN A O 1
ATOM 1477 N N . VAL A 1 184 ? 4.596 16.898 -11.816 1.00 85.19 184 VAL A N 1
ATOM 1478 C CA . VAL A 1 184 ? 5.559 17.902 -11.339 1.00 85.19 184 VAL A CA 1
ATOM 1479 C C . VAL A 1 184 ? 6.938 17.272 -11.183 1.00 85.19 184 VAL A C 1
ATOM 1481 O O . VAL A 1 184 ? 7.076 16.169 -10.655 1.00 85.19 184 VAL A O 1
ATOM 1484 N N . GLY A 1 185 ? 7.974 18.014 -11.575 1.00 86.94 185 GLY A N 1
ATOM 1485 C CA . GLY A 1 185 ? 9.376 17.643 -11.400 1.00 86.94 185 GLY A CA 1
ATOM 1486 C C . GLY A 1 185 ? 10.134 17.581 -12.722 1.00 86.94 185 GLY A C 1
ATOM 1487 O O . GLY A 1 185 ? 9.615 17.953 -13.765 1.00 86.94 185 GLY A O 1
ATOM 1488 N N . MET A 1 186 ? 11.384 17.125 -12.659 1.00 90.38 186 MET A N 1
ATOM 1489 C CA . MET A 1 186 ? 12.195 16.816 -13.842 1.00 90.38 186 MET A CA 1
ATOM 1490 C C . MET A 1 186 ? 12.083 15.327 -14.179 1.00 90.38 186 MET A C 1
ATOM 1492 O O . MET A 1 186 ? 11.909 14.507 -13.274 1.00 90.38 186 MET A O 1
ATOM 1496 N N . GLY A 1 187 ? 12.209 14.980 -15.454 1.00 94.00 187 GLY A N 1
ATOM 1497 C CA . GLY A 1 187 ? 12.196 13.601 -15.938 1.00 94.00 187 GLY A CA 1
ATOM 1498 C C . GLY A 1 187 ? 11.802 13.541 -17.410 1.00 94.00 187 GLY A C 1
ATOM 1499 O O . GLY A 1 187 ? 11.661 14.580 -18.059 1.00 94.00 187 GLY A O 1
ATOM 1500 N N . THR A 1 188 ? 11.609 12.329 -17.915 1.00 95.56 188 THR A N 1
ATOM 1501 C CA . THR A 1 188 ? 11.186 12.085 -19.298 1.00 95.56 188 THR A CA 1
ATOM 1502 C C . THR A 1 188 ? 9.657 12.082 -19.392 1.00 95.56 188 THR A C 1
ATOM 1504 O O . THR A 1 188 ? 9.017 11.405 -18.583 1.00 95.56 188 THR A O 1
ATOM 1507 N N . PRO A 1 189 ? 9.041 12.816 -20.337 1.00 96.31 189 PRO A N 1
ATOM 1508 C CA . PRO A 1 189 ? 7.601 12.742 -20.573 1.00 96.31 189 PRO A CA 1
ATOM 1509 C C . PRO A 1 189 ? 7.154 11.340 -21.006 1.00 96.31 189 PRO A C 1
ATOM 1511 O O . PRO A 1 189 ? 7.887 10.640 -21.705 1.00 96.31 189 PRO A O 1
ATOM 1514 N N . LEU A 1 190 ? 5.937 10.936 -20.642 1.00 95.88 190 LEU A N 1
ATOM 1515 C CA . LEU A 1 190 ? 5.323 9.734 -21.201 1.00 95.88 190 LEU A CA 1
ATOM 1516 C C . LEU A 1 190 ? 5.036 9.951 -22.699 1.00 95.88 190 LEU A C 1
ATOM 1518 O O . LEU A 1 190 ? 4.363 10.929 -23.036 1.00 95.88 190 LEU A O 1
ATOM 1522 N N . PRO A 1 191 ? 5.455 9.037 -23.598 1.00 93.75 191 PRO A N 1
ATOM 1523 C CA . PRO A 1 191 ? 5.348 9.251 -25.046 1.00 93.75 191 PRO A CA 1
ATOM 1524 C C . PRO A 1 191 ? 3.919 9.502 -25.554 1.00 93.75 191 PRO A C 1
ATOM 1526 O O . PRO A 1 191 ? 3.709 10.312 -26.451 1.00 93.75 191 PRO A O 1
ATOM 1529 N N . TRP A 1 192 ? 2.920 8.842 -24.961 1.00 94.75 192 TRP A N 1
ATOM 1530 C CA . TRP A 1 192 ? 1.500 8.980 -25.323 1.00 94.75 192 TRP A CA 1
ATOM 1531 C C . TRP A 1 192 ? 0.717 9.944 -24.420 1.00 94.75 192 TRP A C 1
ATOM 1533 O O . TRP A 1 192 ? -0.470 10.175 -24.648 1.00 94.75 192 TRP A O 1
ATOM 1543 N N . ALA A 1 193 ? 1.348 10.490 -23.378 1.00 94.50 193 ALA A N 1
ATOM 1544 C CA . ALA A 1 193 ? 0.720 11.416 -22.440 1.00 94.50 193 ALA A CA 1
ATOM 1545 C C . ALA A 1 193 ? 1.743 12.466 -21.960 1.00 94.50 193 ALA A C 1
ATOM 1547 O O . ALA A 1 193 ? 2.176 12.401 -20.810 1.00 94.50 193 ALA A O 1
ATOM 1548 N N . PRO A 1 194 ? 2.131 13.440 -22.807 1.00 93.44 194 PRO A N 1
ATOM 1549 C CA . PRO A 1 194 ? 3.278 14.319 -22.538 1.00 93.44 194 PRO A CA 1
ATOM 1550 C C . PRO A 1 194 ? 3.147 15.223 -21.301 1.00 93.44 194 PRO A C 1
ATOM 1552 O O . PRO A 1 194 ? 4.155 15.687 -20.776 1.00 93.44 194 PRO A O 1
ATOM 1555 N N . ASP A 1 195 ? 1.923 15.444 -20.807 1.00 92.62 195 ASP A N 1
ATOM 1556 C CA . ASP A 1 195 ? 1.661 16.165 -19.549 1.00 92.62 195 ASP A CA 1
ATOM 1557 C C . ASP A 1 195 ? 2.104 15.379 -18.300 1.00 92.62 195 ASP A C 1
ATOM 1559 O O . ASP A 1 195 ? 2.151 15.911 -17.187 1.00 92.62 195 ASP A O 1
ATOM 1563 N N . TRP A 1 196 ? 2.420 14.097 -18.474 1.00 95.12 196 TRP A N 1
ATOM 1564 C CA . TRP A 1 196 ? 2.910 13.208 -17.438 1.00 95.12 196 TRP A CA 1
ATOM 1565 C C . TRP A 1 196 ? 4.398 12.947 -17.619 1.00 95.12 196 TRP A C 1
ATOM 1567 O O . TRP A 1 196 ? 4.877 12.660 -18.709 1.00 95.12 196 TRP A O 1
ATOM 1577 N N . ILE A 1 197 ? 5.121 12.983 -16.511 1.00 96.38 197 ILE A N 1
ATOM 1578 C CA . ILE A 1 197 ? 6.557 12.747 -16.424 1.00 96.38 197 ILE A CA 1
ATOM 1579 C C . ILE A 1 197 ? 6.766 11.406 -15.731 1.00 96.38 197 ILE A C 1
ATOM 1581 O O . ILE A 1 197 ? 6.194 11.177 -14.663 1.00 96.38 197 ILE A O 1
ATOM 1585 N N . ILE A 1 198 ? 7.593 10.534 -16.301 1.00 96.50 198 ILE A N 1
ATOM 1586 C CA . ILE A 1 198 ? 7.965 9.256 -15.688 1.00 96.50 198 ILE A CA 1
ATOM 1587 C C . ILE A 1 198 ? 8.665 9.533 -14.349 1.00 96.50 198 ILE A C 1
ATOM 1589 O O . ILE A 1 198 ? 9.506 10.427 -14.230 1.00 96.50 198 ILE A O 1
ATOM 1593 N N . GLU A 1 199 ? 8.264 8.816 -13.302 1.00 93.94 199 GLU A N 1
ATOM 1594 C CA . GLU A 1 199 ? 8.847 8.986 -11.972 1.00 93.94 199 GLU A CA 1
ATOM 1595 C C . GLU A 1 199 ? 10.180 8.238 -11.824 1.00 93.94 199 GLU A C 1
ATOM 1597 O O . GLU A 1 199 ? 10.429 7.240 -12.496 1.00 93.94 199 GLU A O 1
ATOM 1602 N N . ALA A 1 200 ? 11.022 8.714 -10.906 1.00 91.69 200 ALA A N 1
ATOM 1603 C CA . ALA A 1 200 ? 12.434 8.341 -10.823 1.00 91.69 200 ALA A CA 1
ATOM 1604 C C . ALA A 1 200 ? 12.713 6.855 -10.512 1.00 91.69 200 ALA A C 1
ATOM 1606 O O . ALA A 1 200 ? 13.796 6.360 -10.804 1.00 91.69 200 ALA A O 1
ATOM 1607 N N . LEU A 1 201 ? 11.794 6.130 -9.867 1.00 94.31 201 LEU A N 1
ATOM 1608 C CA . LEU A 1 201 ? 11.947 4.687 -9.625 1.00 94.31 201 LEU A CA 1
ATOM 1609 C C . LEU A 1 201 ? 11.468 3.837 -10.814 1.00 94.31 201 LEU A C 1
ATOM 1611 O O . LEU A 1 201 ? 11.668 2.626 -10.803 1.00 94.31 201 LEU A O 1
ATOM 1615 N N . SER A 1 202 ? 10.837 4.446 -11.821 1.00 96.06 202 SER A N 1
ATOM 1616 C CA . SER A 1 202 ? 10.298 3.765 -13.003 1.00 96.06 202 SER A CA 1
ATOM 1617 C C . SER A 1 202 ? 11.197 3.952 -14.222 1.00 96.06 202 SER A C 1
ATOM 1619 O O . SER A 1 202 ? 11.258 3.055 -15.055 1.00 96.06 202 SER A O 1
ATOM 1621 N N . ASP A 1 203 ? 11.931 5.064 -14.328 1.00 95.56 203 ASP A N 1
ATOM 1622 C CA . ASP A 1 203 ? 12.911 5.294 -15.404 1.00 95.56 203 ASP A CA 1
ATOM 1623 C C . ASP A 1 203 ? 14.313 4.723 -15.101 1.00 95.56 203 ASP A C 1
ATOM 1625 O O . ASP A 1 203 ? 15.185 4.710 -15.969 1.00 95.56 203 ASP A O 1
ATOM 1629 N N . SE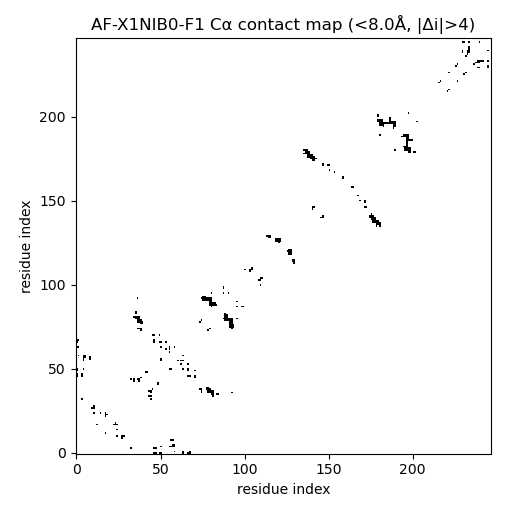R A 1 204 ? 14.532 4.190 -13.896 1.00 95.88 204 SER A N 1
ATOM 1630 C CA . SER A 1 204 ? 15.833 3.699 -13.417 1.00 95.88 204 SER A CA 1
ATOM 1631 C C . SER A 1 204 ? 15.947 2.171 -13.319 1.00 95.88 204 SER A C 1
ATOM 1633 O O . SER A 1 204 ? 16.818 1.654 -12.623 1.00 95.88 204 SER A O 1
ATOM 1635 N N . VAL A 1 205 ? 15.110 1.422 -14.044 1.00 96.88 205 VAL A N 1
ATOM 1636 C CA . VAL A 1 205 ? 15.043 -0.051 -13.925 1.00 96.88 205 VAL A CA 1
ATOM 1637 C C . VAL A 1 205 ? 15.946 -0.819 -14.897 1.00 96.88 205 VAL A C 1
ATOM 1639 O O . VAL A 1 205 ? 16.424 -1.895 -14.554 1.00 96.88 205 VAL A O 1
ATOM 1642 N N . ILE A 1 206 ? 16.211 -0.278 -16.093 1.00 97.38 206 ILE A N 1
ATOM 1643 C CA . ILE A 1 206 ? 16.985 -0.963 -17.154 1.00 97.38 206 ILE A CA 1
ATOM 1644 C C . ILE A 1 206 ? 18.095 -0.096 -17.769 1.00 97.38 206 ILE A C 1
ATOM 1646 O O . ILE A 1 206 ? 18.684 -0.451 -18.788 1.00 97.38 206 ILE A O 1
ATOM 1650 N N . TYR A 1 207 ? 18.434 1.037 -17.145 1.00 97.12 207 TYR A N 1
ATOM 1651 C CA . TYR A 1 207 ? 19.449 1.977 -17.651 1.00 97.12 207 TYR A CA 1
ATOM 1652 C C . TYR A 1 207 ? 20.853 1.358 -17.790 1.00 97.12 207 TYR A C 1
ATOM 1654 O O . TYR A 1 207 ? 21.699 1.876 -18.519 1.00 97.12 207 TYR A O 1
ATOM 1662 N N . MET A 1 208 ? 21.105 0.221 -17.137 1.00 98.12 208 MET A N 1
ATOM 1663 C CA . MET A 1 208 ? 22.329 -0.560 -17.297 1.00 98.12 208 MET A CA 1
ATOM 1664 C C . MET A 1 208 ? 22.532 -1.004 -18.753 1.00 98.12 208 MET A C 1
ATOM 1666 O O . MET A 1 208 ? 23.666 -1.016 -19.228 1.00 98.12 208 MET A O 1
ATOM 1670 N N . ALA A 1 209 ? 21.450 -1.297 -19.486 1.00 97.56 209 ALA A N 1
ATOM 1671 C CA . ALA A 1 209 ? 21.516 -1.611 -20.912 1.00 97.56 209 ALA A CA 1
ATOM 1672 C C . ALA A 1 209 ? 22.019 -0.407 -21.724 1.00 97.56 209 ALA A C 1
ATOM 1674 O O . ALA A 1 209 ? 22.868 -0.559 -22.604 1.00 97.56 209 ALA A O 1
ATOM 1675 N N . TYR A 1 210 ? 21.587 0.807 -21.373 1.00 96.88 210 TYR A N 1
ATOM 1676 C CA . TYR A 1 210 ? 22.017 2.040 -22.036 1.00 96.88 210 TYR A CA 1
ATOM 1677 C C . TYR A 1 210 ? 23.520 2.319 -21.859 1.00 96.88 210 TYR A C 1
ATOM 1679 O O . TYR A 1 210 ? 24.176 2.831 -22.771 1.00 96.88 210 TYR A O 1
ATOM 1687 N N . TYR A 1 211 ? 24.122 1.905 -20.736 1.00 97.88 211 TYR A N 1
ATOM 1688 C CA . TYR A 1 211 ? 25.575 2.021 -20.549 1.00 97.88 211 TYR A CA 1
ATOM 1689 C C . TYR A 1 211 ? 26.396 1.260 -21.592 1.00 97.88 211 TYR A C 1
ATOM 1691 O O . TYR A 1 211 ? 27.547 1.626 -21.834 1.00 97.88 211 TYR A O 1
ATOM 1699 N N . THR A 1 212 ? 25.832 0.234 -22.228 1.00 97.19 212 THR A N 1
ATOM 1700 C CA . THR A 1 212 ? 26.548 -0.540 -23.252 1.00 97.19 212 THR A CA 1
ATOM 1701 C C . THR A 1 212 ? 26.759 0.248 -24.549 1.00 97.19 212 THR A C 1
ATOM 1703 O O . THR A 1 212 ? 27.745 0.013 -25.242 1.00 97.19 212 THR A O 1
ATOM 1706 N N . VAL A 1 213 ? 25.902 1.236 -24.840 1.00 95.88 213 VAL A N 1
ATOM 1707 C CA . VAL A 1 213 ? 25.903 2.000 -26.104 1.00 95.88 213 VAL A CA 1
ATOM 1708 C C . VAL A 1 213 ? 26.254 3.481 -25.938 1.00 95.88 213 VAL A C 1
ATOM 1710 O O . VAL A 1 213 ? 26.633 4.146 -26.904 1.00 95.88 213 VAL A O 1
ATOM 1713 N N . ILE A 1 214 ? 26.194 4.020 -24.714 1.00 96.69 214 ILE A N 1
ATOM 1714 C CA . ILE A 1 214 ? 26.364 5.460 -24.446 1.00 96.69 214 ILE A CA 1
ATOM 1715 C C . ILE A 1 214 ? 27.683 6.037 -24.973 1.00 96.69 214 ILE A C 1
ATOM 1717 O O . ILE A 1 214 ? 27.745 7.191 -25.396 1.00 96.69 214 ILE A O 1
ATOM 1721 N N . LYS A 1 215 ? 28.760 5.245 -24.978 1.00 97.00 215 LYS A N 1
ATOM 1722 C CA . LYS A 1 215 ? 30.062 5.691 -25.487 1.00 97.00 215 LYS A CA 1
ATOM 1723 C C . LYS A 1 215 ? 29.994 6.034 -26.976 1.00 97.00 215 LYS A C 1
ATOM 1725 O O . LYS A 1 215 ? 30.574 7.038 -27.392 1.00 97.00 215 LYS A O 1
ATOM 1730 N N . ASP A 1 216 ? 29.291 5.222 -27.757 1.00 95.50 216 ASP A N 1
ATOM 1731 C CA . ASP A 1 216 ? 29.144 5.427 -29.194 1.00 95.50 216 ASP A CA 1
ATOM 1732 C C . ASP A 1 216 ? 28.136 6.524 -29.505 1.00 95.50 216 ASP A C 1
ATOM 1734 O O . ASP A 1 216 ? 28.444 7.390 -30.321 1.00 95.50 216 ASP A O 1
ATOM 1738 N N . ILE A 1 217 ? 27.018 6.583 -28.778 1.00 95.75 217 ILE A N 1
ATOM 1739 C CA . ILE A 1 217 ? 26.047 7.683 -28.887 1.00 95.75 217 ILE A CA 1
ATOM 1740 C C . ILE A 1 217 ? 26.729 9.031 -28.618 1.00 95.75 217 ILE A C 1
ATOM 1742 O O . ILE A 1 217 ? 26.603 9.957 -29.414 1.00 95.75 217 ILE A O 1
ATOM 1746 N N . ASN A 1 218 ? 27.543 9.141 -27.563 1.00 96.12 218 ASN A N 1
ATOM 1747 C CA . ASN A 1 218 ? 28.264 10.381 -27.247 1.00 96.12 218 ASN A CA 1
ATOM 1748 C C . ASN A 1 218 ? 29.325 10.758 -28.292 1.00 96.12 218 ASN A C 1
ATOM 1750 O O . ASN A 1 218 ? 29.614 11.943 -28.483 1.00 96.12 218 ASN A O 1
ATOM 1754 N N . ARG A 1 219 ? 29.939 9.760 -28.940 1.00 97.50 219 ARG A N 1
ATOM 1755 C CA . ARG A 1 219 ? 30.959 9.963 -29.976 1.00 97.50 219 ARG A CA 1
ATOM 1756 C C . ARG A 1 219 ? 30.337 10.386 -31.303 1.00 97.50 219 ARG A C 1
ATOM 1758 O O . ARG A 1 219 ? 30.837 11.317 -31.926 1.00 97.50 219 ARG A 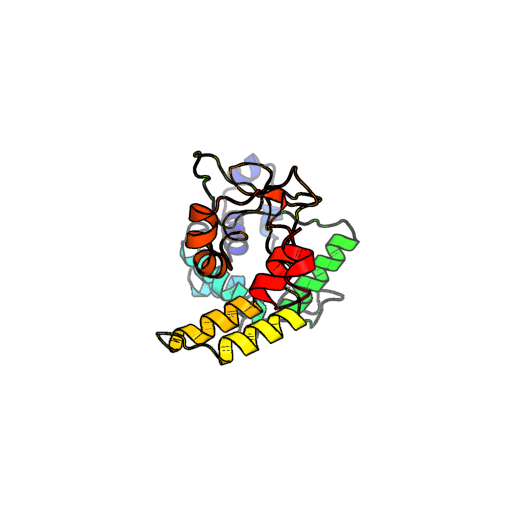O 1
ATOM 1765 N N . LEU A 1 220 ? 29.302 9.671 -31.735 1.00 95.81 220 LEU A N 1
ATOM 1766 C CA . LEU A 1 220 ? 28.658 9.842 -33.035 1.00 95.81 220 LEU A CA 1
ATOM 1767 C C . LEU A 1 220 ? 27.650 10.989 -33.026 1.00 95.81 220 LEU A C 1
ATOM 1769 O O . LEU A 1 220 ? 27.471 11.627 -34.057 1.00 95.81 220 LEU A O 1
ATOM 1773 N N . LYS A 1 221 ? 27.047 11.272 -31.864 1.00 95.19 221 LYS A N 1
ATOM 1774 C CA . LYS A 1 221 ? 25.999 12.282 -31.676 1.00 95.19 221 LYS A CA 1
ATOM 1775 C C . LYS A 1 221 ? 24.893 12.149 -32.734 1.00 95.19 221 LYS A C 1
ATOM 1777 O O . LYS A 1 221 ? 24.677 13.102 -33.484 1.00 95.19 221 LYS A O 1
ATOM 1782 N N . PRO A 1 222 ? 24.250 10.968 -32.835 1.00 93.88 222 PRO A N 1
ATOM 1783 C CA . PRO A 1 222 ? 23.154 10.776 -33.776 1.00 93.88 222 PRO A CA 1
ATOM 1784 C C . PRO A 1 222 ? 22.009 11.742 -33.458 1.00 93.88 222 PRO A C 1
ATOM 1786 O O . PRO A 1 222 ? 21.902 12.239 -32.333 1.00 93.88 222 PRO A O 1
ATOM 1789 N N . ASP A 1 223 ? 21.157 11.991 -34.449 1.00 94.00 223 ASP A N 1
ATOM 1790 C CA . ASP A 1 223 ? 19.889 12.678 -34.219 1.00 94.00 223 ASP A CA 1
ATOM 1791 C C . ASP A 1 223 ? 19.058 11.868 -33.202 1.00 94.00 223 ASP A C 1
ATOM 1793 O O . ASP A 1 223 ? 18.818 10.683 -33.449 1.00 94.00 223 ASP A O 1
ATOM 1797 N N . PRO A 1 224 ? 18.646 12.442 -32.054 1.00 91.62 224 PRO A N 1
ATOM 1798 C CA . PRO A 1 224 ? 17.841 11.726 -31.069 1.00 91.62 224 PRO A CA 1
ATOM 1799 C C . PRO A 1 224 ? 16.545 11.143 -31.641 1.00 91.62 224 PRO A C 1
ATOM 1801 O O . PRO A 1 224 ? 16.145 10.065 -31.216 1.00 91.62 224 PRO A O 1
ATOM 1804 N N . GLU A 1 225 ? 15.929 11.803 -32.626 1.00 91.25 225 GLU A N 1
ATOM 1805 C CA . GLU A 1 225 ? 14.694 11.322 -33.265 1.00 91.25 225 GLU A CA 1
ATOM 1806 C C . GLU A 1 225 ? 14.922 10.061 -34.117 1.00 91.25 225 GLU A C 1
ATOM 1808 O O . GLU A 1 225 ? 14.003 9.268 -34.322 1.00 91.25 225 GLU A O 1
ATOM 1813 N N . ALA A 1 226 ? 16.158 9.827 -34.575 1.00 91.12 226 ALA A N 1
ATOM 1814 C CA . ALA A 1 226 ? 16.528 8.597 -35.275 1.00 91.12 226 ALA A CA 1
ATOM 1815 C C . ALA A 1 226 ? 16.679 7.398 -34.318 1.00 91.12 226 ALA A C 1
ATOM 1817 O O . ALA A 1 226 ? 16.609 6.250 -34.751 1.00 91.12 226 ALA A O 1
ATOM 1818 N N . LEU A 1 227 ? 16.841 7.637 -33.009 1.00 93.56 227 LEU A N 1
ATOM 1819 C CA . LEU A 1 227 ? 16.904 6.595 -31.975 1.00 93.56 227 LEU A CA 1
ATOM 1820 C C . LEU A 1 227 ? 15.493 6.165 -31.536 1.00 93.56 227 LEU A C 1
ATOM 1822 O O . LEU A 1 227 ? 15.158 6.194 -30.349 1.00 93.56 227 LEU A O 1
ATOM 1826 N N . ASN A 1 228 ? 14.658 5.815 -32.512 1.00 93.12 228 ASN A N 1
ATOM 1827 C CA . ASN A 1 228 ? 13.268 5.412 -32.315 1.00 93.12 228 ASN A CA 1
ATOM 1828 C C . ASN A 1 228 ? 13.140 3.954 -31.823 1.00 93.12 228 ASN A C 1
ATOM 1830 O O . ASN A 1 228 ? 14.132 3.259 -31.605 1.00 93.12 228 ASN A O 1
ATOM 1834 N N . GLU A 1 229 ? 11.904 3.490 -31.633 1.00 93.50 229 GLU A N 1
ATOM 1835 C CA . GLU A 1 229 ? 11.602 2.133 -31.151 1.00 93.50 229 GLU A CA 1
ATOM 1836 C C . GLU A 1 229 ? 12.243 1.044 -32.028 1.00 93.50 229 GLU A C 1
ATOM 1838 O O . GLU A 1 229 ? 12.958 0.196 -31.506 1.00 93.50 229 GLU A O 1
ATOM 1843 N N . ALA A 1 230 ? 12.132 1.150 -33.358 1.00 93.94 230 ALA A N 1
ATOM 1844 C CA . ALA A 1 230 ? 12.715 0.176 -34.284 1.00 93.94 230 ALA A CA 1
ATOM 1845 C C . ALA A 1 230 ? 14.249 0.090 -34.176 1.00 93.94 230 ALA A C 1
ATOM 1847 O O . ALA A 1 230 ? 14.822 -0.997 -34.267 1.00 93.94 230 ALA A O 1
ATOM 1848 N N . PHE A 1 231 ? 14.929 1.220 -33.950 1.00 94.50 231 PHE A N 1
ATOM 1849 C CA . PHE A 1 231 ? 16.365 1.220 -33.674 1.00 94.50 231 PHE A CA 1
ATOM 1850 C C . PHE A 1 231 ? 16.690 0.446 -32.387 1.00 94.50 231 PHE A C 1
ATOM 1852 O O . PHE A 1 231 ? 17.614 -0.371 -32.375 1.00 94.50 231 PHE A O 1
ATOM 1859 N N . TRP A 1 232 ? 15.942 0.678 -31.305 1.00 95.25 232 TRP A N 1
ATOM 1860 C CA . TRP A 1 232 ? 16.188 0.017 -30.020 1.00 95.25 232 TRP A CA 1
ATOM 1861 C C . TRP A 1 232 ? 15.837 -1.474 -30.035 1.00 95.25 232 TRP A C 1
ATOM 1863 O O . TRP A 1 232 ? 16.595 -2.265 -29.465 1.00 95.25 232 TRP A O 1
ATOM 1873 N N . ASP A 1 233 ? 14.780 -1.865 -30.745 1.00 95.75 233 ASP A N 1
ATOM 1874 C CA . ASP A 1 233 ? 14.423 -3.268 -30.977 1.00 95.75 233 ASP A CA 1
ATOM 1875 C C . ASP A 1 233 ? 15.525 -3.986 -31.760 1.00 95.75 233 ASP A C 1
ATOM 1877 O O . ASP A 1 233 ? 15.960 -5.076 -31.382 1.00 95.75 233 ASP A O 1
ATOM 1881 N N . TYR A 1 234 ? 16.085 -3.350 -32.792 1.00 94.94 234 TYR A N 1
ATOM 1882 C CA . TYR A 1 234 ? 17.229 -3.912 -33.506 1.00 94.94 234 TYR A CA 1
ATOM 1883 C C . TYR A 1 234 ? 18.453 -4.081 -32.594 1.00 94.94 234 TYR A C 1
ATOM 1885 O O . TYR A 1 234 ? 19.096 -5.132 -32.597 1.00 94.94 234 TYR A O 1
ATOM 1893 N N . VAL A 1 235 ? 18.784 -3.066 -31.791 1.00 94.31 235 VAL A N 1
ATOM 1894 C CA . VAL A 1 235 ? 19.979 -3.080 -30.930 1.00 94.31 235 VAL A CA 1
ATOM 1895 C C . VAL A 1 235 ? 19.890 -4.128 -29.818 1.00 94.31 235 VAL A C 1
ATOM 1897 O O . VAL A 1 235 ? 20.891 -4.795 -29.548 1.00 94.31 235 VAL A O 1
ATOM 1900 N N . TYR A 1 236 ? 18.736 -4.270 -29.160 1.00 96.25 236 TYR A N 1
ATOM 1901 C CA . TYR A 1 236 ? 18.606 -5.119 -27.969 1.00 96.25 236 TYR A CA 1
ATOM 1902 C C . TYR A 1 236 ? 17.895 -6.451 -28.210 1.00 96.25 236 TYR A C 1
ATOM 1904 O O . TYR A 1 236 ? 18.197 -7.415 -27.506 1.00 96.25 236 TYR A O 1
ATOM 1912 N N . LEU A 1 237 ? 16.991 -6.526 -29.188 1.00 95.69 237 LEU A N 1
ATOM 1913 C CA . LEU A 1 237 ? 16.220 -7.734 -29.508 1.00 95.69 237 LEU A CA 1
ATOM 1914 C C . LEU A 1 237 ? 16.682 -8.392 -30.818 1.00 95.69 237 LEU A C 1
ATOM 1916 O O . LEU A 1 237 ? 16.402 -9.568 -31.047 1.00 95.69 237 LEU A O 1
ATOM 1920 N N . GLY A 1 238 ? 17.438 -7.673 -31.657 1.00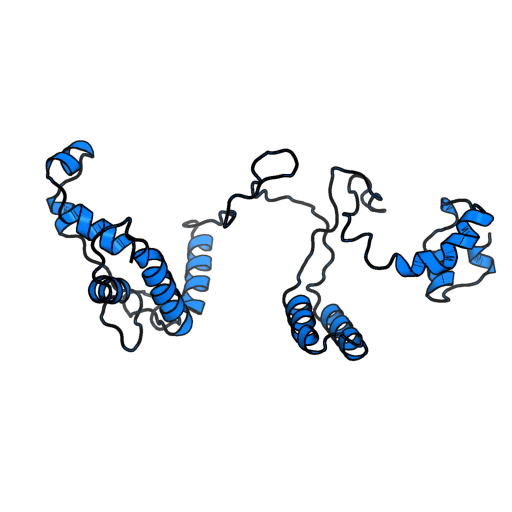 94.12 238 GLY A N 1
ATOM 1921 C CA . GLY A 1 238 ? 17.879 -8.161 -32.966 1.00 94.12 238 GLY A CA 1
ATOM 1922 C C . GLY A 1 238 ? 16.756 -8.203 -34.003 1.00 94.12 238 GLY A C 1
ATOM 1923 O O . GLY A 1 238 ? 16.859 -8.936 -34.988 1.00 94.12 238 GLY A O 1
ATOM 1924 N N . GLU A 1 239 ? 15.677 -7.455 -33.779 1.00 94.25 239 GLU A N 1
ATOM 1925 C CA . GLU A 1 239 ? 14.513 -7.411 -34.661 1.00 94.25 239 GLU A CA 1
ATOM 1926 C C . GLU A 1 239 ? 14.715 -6.405 -35.808 1.00 94.25 239 GLU A C 1
ATOM 1928 O O . GLU A 1 239 ? 15.296 -5.338 -35.630 1.00 94.25 239 GLU A O 1
ATOM 1933 N N . GLY A 1 240 ? 14.245 -6.738 -37.016 1.00 89.38 240 GLY A N 1
ATOM 1934 C CA . GLY A 1 240 ? 14.386 -5.881 -38.202 1.00 89.38 240 GLY A CA 1
ATOM 1935 C C . GLY A 1 240 ? 15.717 -6.047 -38.949 1.00 89.38 240 GLY A C 1
ATOM 1936 O O . GLY A 1 240 ? 16.326 -7.121 -38.945 1.00 89.38 240 GLY A O 1
ATOM 1937 N N . SER A 1 241 ? 16.157 -5.002 -39.659 1.00 87.94 241 SER A N 1
ATOM 1938 C CA . SER A 1 241 ? 17.415 -5.017 -40.411 1.00 87.94 241 SER A CA 1
ATOM 1939 C C . SER A 1 241 ? 18.201 -3.717 -40.255 1.00 87.94 241 SER A C 1
ATOM 1941 O O . SER A 1 241 ? 17.620 -2.643 -40.144 1.00 87.94 241 SER A O 1
ATOM 1943 N N . VAL A 1 242 ? 19.538 -3.808 -40.333 1.00 87.50 242 VAL A N 1
ATOM 1944 C CA . VAL A 1 242 ? 20.444 -2.638 -40.304 1.00 87.50 242 VAL A CA 1
ATOM 1945 C C . VAL A 1 242 ? 20.002 -1.570 -41.293 1.00 87.50 242 VAL A C 1
ATOM 1947 O O . VAL A 1 242 ? 20.090 -0.388 -40.995 1.00 87.50 242 VAL A O 1
ATOM 1950 N N . ARG A 1 243 ? 19.548 -1.994 -42.478 1.00 84.69 243 ARG A N 1
ATOM 1951 C CA . ARG A 1 243 ? 19.169 -1.083 -43.553 1.00 84.69 243 ARG A CA 1
ATOM 1952 C C . ARG A 1 243 ? 18.000 -0.204 -43.121 1.00 84.69 243 ARG A C 1
ATOM 1954 O O . ARG A 1 243 ? 18.103 1.005 -43.261 1.00 84.69 243 ARG A O 1
ATOM 1961 N N . ASP A 1 244 ? 16.987 -0.811 -42.509 1.00 81.25 244 ASP A N 1
ATOM 1962 C CA . ASP A 1 244 ? 15.751 -0.140 -42.094 1.00 81.25 244 ASP A CA 1
ATOM 1963 C C . ASP A 1 244 ? 15.964 0.837 -40.926 1.00 81.25 244 ASP A C 1
ATOM 1965 O O . ASP A 1 244 ? 15.224 1.803 -40.797 1.00 81.25 244 ASP A O 1
ATOM 1969 N N . VAL A 1 245 ? 16.981 0.604 -40.087 1.00 83.19 245 VAL A N 1
ATOM 1970 C CA . VAL A 1 245 ? 17.280 1.434 -38.900 1.00 83.19 245 VAL A CA 1
ATOM 1971 C C . VAL A 1 245 ? 18.451 2.405 -39.102 1.00 83.19 245 VAL A C 1
ATOM 1973 O O . VAL A 1 245 ? 18.858 3.084 -38.162 1.00 83.19 245 VAL A O 1
ATOM 1976 N N . SER A 1 246 ? 19.044 2.429 -40.300 1.00 75.88 246 SER A N 1
ATOM 1977 C CA . SER A 1 246 ? 20.187 3.294 -40.649 1.00 75.88 246 SER A CA 1
ATOM 1978 C C . SER A 1 246 ? 19.858 4.395 -41.662 1.00 75.88 246 SER A C 1
ATOM 1980 O O . SER A 1 246 ? 20.740 5.203 -41.967 1.00 75.88 246 SER A O 1
ATOM 1982 N N . GLU A 1 247 ? 18.632 4.397 -42.191 1.00 60.75 247 GLU A N 1
ATOM 1983 C CA . GLU A 1 247 ? 18.060 5.457 -43.039 1.00 60.75 247 GLU A CA 1
ATOM 1984 C C . GLU A 1 247 ? 17.471 6.591 -42.192 1.00 60.75 247 GLU A C 1
ATOM 1986 O O . GLU A 1 247 ? 17.655 7.760 -42.605 1.00 60.75 247 GLU A O 1
#

Solvent-accessible surface area (backbone atoms only — not comparable to full-atom values): 15064 Å² total; per-residue (Å²): 65,61,68,57,36,46,50,55,45,57,62,71,52,59,70,70,61,32,60,74,73,75,47,60,66,74,63,55,64,68,68,69,91,78,71,54,56,45,40,87,98,51,67,72,44,58,47,54,54,50,33,62,74,69,68,61,72,55,78,82,45,75,63,45,60,57,50,36,52,52,50,52,53,49,35,47,76,60,12,25,29,30,80,89,54,61,95,46,38,69,34,43,38,60,62,37,54,54,50,53,52,51,51,32,41,74,69,69,75,45,81,90,82,79,78,73,96,60,95,47,73,42,98,86,74,45,81,64,77,81,74,93,75,81,92,74,52,61,46,66,52,53,39,68,71,59,43,50,54,50,49,58,52,53,70,74,50,88,55,86,65,62,81,53,48,59,56,53,53,51,46,54,71,67,41,43,69,39,78,34,52,38,80,78,82,86,67,55,55,36,92,93,46,66,79,30,24,38,31,77,83,61,71,63,75,63,56,72,64,50,64,79,48,46,69,56,47,71,70,68,60,66,63,71,84,66,67,36,69,65,37,51,38,33,74,76,71,62,47,84,53,72,70,78,58,70,115